Protein AF-A0A818THG0-F1 (afdb_monomer)

Structure (mmCIF, N/CA/C/O backbone):
data_AF-A0A818THG0-F1
#
_entry.id   AF-A0A818THG0-F1
#
loop_
_atom_site.group_PDB
_atom_site.id
_atom_site.type_symbol
_atom_site.label_atom_id
_atom_site.label_alt_id
_atom_site.label_comp_id
_atom_site.label_asym_id
_atom_site.label_entity_id
_atom_site.label_seq_id
_atom_site.pdbx_PDB_ins_code
_atom_site.Cartn_x
_atom_site.Cartn_y
_atom_site.Cartn_z
_atom_site.occupancy
_atom_site.B_iso_or_equiv
_atom_site.auth_seq_id
_atom_site.auth_comp_id
_atom_site.auth_asym_id
_atom_site.auth_atom_id
_atom_site.pdbx_PDB_model_num
ATOM 1 N N . MET A 1 1 ? 12.105 -25.849 -40.364 1.00 50.97 1 MET A N 1
ATOM 2 C CA . MET A 1 1 ? 12.940 -24.716 -39.904 1.00 50.97 1 MET A CA 1
ATOM 3 C C . MET A 1 1 ? 12.175 -23.381 -39.955 1.00 50.97 1 MET A C 1
ATOM 5 O O . MET A 1 1 ? 12.780 -22.360 -40.224 1.00 50.97 1 MET A O 1
ATOM 9 N N . ASN A 1 2 ? 10.855 -23.375 -39.693 1.00 56.00 2 ASN A N 1
ATOM 10 C CA . ASN A 1 2 ? 9.986 -22.192 -39.861 1.00 56.00 2 ASN A CA 1
ATOM 11 C C . ASN A 1 2 ? 9.076 -21.919 -38.645 1.00 56.00 2 ASN A C 1
ATOM 13 O O . ASN A 1 2 ? 8.263 -21.005 -38.678 1.00 56.00 2 ASN A O 1
ATOM 17 N N . THR A 1 3 ? 9.176 -22.730 -37.588 1.00 59.06 3 THR A N 1
ATOM 18 C CA . THR A 1 3 ? 8.329 -22.626 -36.389 1.00 59.06 3 THR A CA 1
ATOM 19 C C . THR A 1 3 ? 8.883 -21.628 -35.372 1.00 59.06 3 THR A C 1
ATOM 21 O O . THR A 1 3 ? 8.112 -20.906 -34.761 1.00 59.06 3 THR A O 1
ATOM 24 N N . THR A 1 4 ? 10.208 -21.485 -35.270 1.00 61.34 4 THR A N 1
ATOM 25 C CA . THR A 1 4 ? 10.861 -20.591 -34.295 1.00 61.34 4 THR A CA 1
ATOM 26 C C . THR A 1 4 ? 10.588 -19.104 -34.549 1.00 61.34 4 THR A C 1
ATOM 28 O O . THR A 1 4 ? 10.448 -18.339 -33.607 1.00 61.34 4 THR A O 1
ATOM 31 N N . ILE A 1 5 ? 10.442 -18.690 -35.814 1.00 63.97 5 ILE A N 1
ATOM 32 C CA . ILE A 1 5 ? 10.226 -17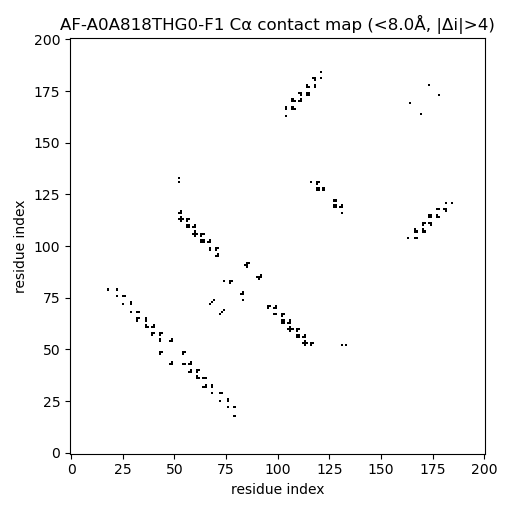.277 -36.178 1.00 63.97 5 ILE A CA 1
ATOM 33 C C . ILE A 1 5 ? 8.824 -16.795 -35.765 1.00 63.97 5 ILE A C 1
ATOM 35 O O . ILE A 1 5 ? 8.643 -15.627 -35.425 1.00 63.97 5 ILE A O 1
ATOM 39 N N . HIS A 1 6 ? 7.819 -17.679 -35.777 1.00 69.00 6 HIS A N 1
ATOM 40 C CA . HIS A 1 6 ? 6.458 -17.305 -35.387 1.00 69.00 6 HIS A CA 1
ATOM 41 C C . HIS A 1 6 ? 6.341 -17.123 -33.867 1.00 69.00 6 HIS A C 1
ATOM 43 O O . HIS A 1 6 ? 5.733 -16.152 -33.409 1.00 69.00 6 HIS A O 1
ATOM 49 N N . ASP A 1 7 ? 7.009 -17.988 -33.102 1.00 80.56 7 ASP A N 1
ATOM 50 C CA . ASP A 1 7 ? 7.019 -17.943 -31.639 1.00 80.56 7 ASP A CA 1
ATOM 51 C C . ASP A 1 7 ? 7.673 -16.654 -31.104 1.00 80.56 7 ASP A C 1
ATOM 53 O O . ASP A 1 7 ? 7.134 -16.019 -30.194 1.00 80.56 7 ASP A O 1
ATOM 57 N N . ASP A 1 8 ? 8.761 -16.185 -31.726 1.00 84.81 8 ASP A N 1
ATOM 58 C CA . ASP A 1 8 ? 9.449 -14.950 -31.315 1.00 84.81 8 ASP A CA 1
ATOM 59 C C . ASP A 1 8 ? 8.563 -13.701 -31.476 1.00 84.81 8 ASP A C 1
ATOM 61 O O . ASP A 1 8 ? 8.516 -12.829 -30.601 1.00 84.81 8 ASP A O 1
ATOM 65 N N . THR A 1 9 ? 7.799 -13.617 -32.573 1.00 88.50 9 THR A N 1
ATOM 66 C CA . THR A 1 9 ? 6.885 -12.484 -32.805 1.00 88.50 9 THR A CA 1
ATOM 67 C C . THR A 1 9 ? 5.736 -12.449 -31.802 1.00 88.50 9 THR A C 1
ATOM 69 O O . THR A 1 9 ? 5.358 -11.373 -31.330 1.00 88.50 9 THR A O 1
ATOM 72 N N . LEU A 1 10 ? 5.218 -13.621 -31.425 1.00 89.00 10 LEU A N 1
ATOM 73 C CA . LEU A 1 10 ? 4.170 -13.759 -30.422 1.00 89.00 10 LEU A CA 1
ATOM 74 C C . LEU A 1 10 ? 4.672 -13.288 -29.047 1.00 89.00 10 LEU A C 1
ATOM 76 O O . LEU A 1 10 ? 4.004 -12.486 -28.392 1.00 89.00 10 LEU A O 1
ATOM 80 N N . ILE A 1 11 ? 5.873 -13.715 -28.639 1.00 90.31 11 ILE A N 1
ATOM 81 C CA . ILE A 1 11 ? 6.486 -13.326 -27.358 1.00 90.31 11 ILE A CA 1
ATOM 82 C C . ILE A 1 11 ? 6.641 -11.802 -27.259 1.00 90.31 11 ILE A C 1
ATOM 84 O O . ILE A 1 11 ? 6.291 -11.209 -26.233 1.00 90.31 11 ILE A O 1
ATOM 88 N N . ILE A 1 12 ? 7.107 -11.149 -28.327 1.00 90.44 12 ILE A N 1
ATOM 89 C CA . ILE A 1 12 ? 7.263 -9.687 -28.365 1.00 90.44 12 ILE A CA 1
ATOM 90 C C . ILE A 1 12 ? 5.903 -8.986 -28.231 1.00 90.44 12 ILE A C 1
ATOM 92 O O . ILE A 1 12 ? 5.772 -8.036 -27.455 1.00 90.44 12 ILE A O 1
ATOM 96 N N . TYR A 1 13 ? 4.876 -9.465 -28.937 1.00 91.94 13 TYR A N 1
ATOM 97 C CA . TYR A 1 13 ? 3.524 -8.905 -28.845 1.00 91.94 13 TYR A CA 1
ATOM 98 C C . TYR A 1 13 ? 2.939 -9.019 -27.434 1.00 91.94 13 TYR A C 1
ATOM 100 O O . TYR A 1 13 ? 2.451 -8.024 -26.891 1.00 91.94 13 TYR A O 1
ATOM 108 N N . LEU A 1 14 ? 3.022 -10.202 -26.816 1.00 91.00 14 LEU A N 1
ATOM 109 C CA . LEU A 1 14 ? 2.554 -10.415 -25.443 1.00 91.00 14 LEU A CA 1
ATOM 110 C C . LEU A 1 14 ? 3.311 -9.540 -24.437 1.00 91.00 14 LEU A C 1
ATOM 112 O O . LEU A 1 14 ? 2.688 -8.945 -23.556 1.00 91.00 14 LEU A O 1
ATOM 116 N N . SER A 1 15 ? 4.631 -9.416 -24.590 1.00 91.38 15 SER A N 1
ATOM 117 C CA . SER A 1 15 ? 5.464 -8.562 -23.736 1.00 91.38 15 SER A CA 1
ATOM 118 C C . SER A 1 15 ? 5.052 -7.088 -23.826 1.00 91.38 15 SER A C 1
ATOM 120 O O . SER A 1 15 ? 4.845 -6.432 -22.802 1.00 91.38 15 SER A O 1
ATOM 122 N N . ASN A 1 16 ? 4.821 -6.583 -25.042 1.00 89.75 16 ASN A N 1
ATOM 123 C CA . ASN A 1 16 ? 4.376 -5.207 -25.261 1.00 89.75 16 ASN A CA 1
ATOM 124 C C . ASN A 1 16 ? 3.003 -4.938 -24.634 1.00 89.75 16 ASN A C 1
ATOM 126 O O . ASN A 1 16 ? 2.828 -3.928 -23.950 1.00 89.75 16 ASN A O 1
ATOM 130 N N . ILE A 1 17 ? 2.040 -5.849 -24.808 1.00 91.12 17 ILE A N 1
ATOM 131 C CA . ILE A 1 17 ? 0.714 -5.733 -24.181 1.00 91.12 17 ILE A CA 1
ATOM 132 C C . ILE A 1 17 ? 0.847 -5.718 -22.653 1.00 91.12 17 ILE A C 1
ATOM 134 O O . ILE A 1 17 ? 0.253 -4.863 -21.991 1.00 91.12 17 ILE A O 1
ATOM 138 N N . GLY A 1 18 ? 1.666 -6.612 -22.092 1.00 89.50 18 GLY A N 1
ATOM 139 C CA . GLY A 1 18 ? 1.948 -6.652 -20.658 1.00 89.50 18 GLY A CA 1
ATOM 140 C C . GLY A 1 18 ? 2.527 -5.335 -20.134 1.00 89.50 18 GLY A C 1
ATOM 141 O O . GLY A 1 18 ? 2.062 -4.822 -19.115 1.00 89.50 18 GLY A O 1
ATOM 142 N N . LEU A 1 19 ? 3.481 -4.742 -20.856 1.00 87.88 19 LEU A N 1
ATOM 143 C CA . LEU A 1 19 ? 4.070 -3.442 -20.518 1.00 87.88 19 LEU A CA 1
ATOM 144 C C . LEU A 1 19 ? 3.038 -2.309 -20.540 1.00 87.88 19 LEU A C 1
ATOM 146 O O . LEU A 1 19 ? 3.013 -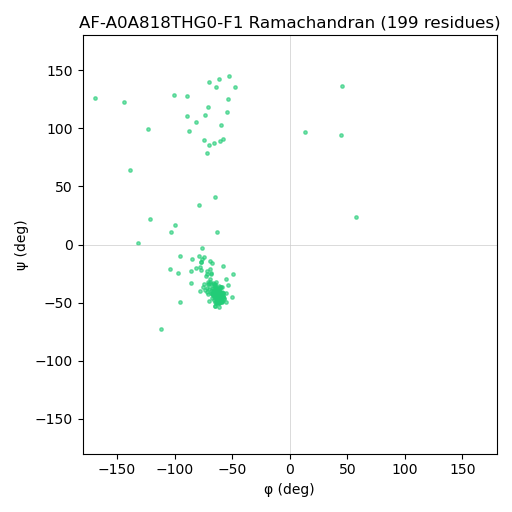1.495 -19.612 1.00 87.88 19 LEU A O 1
ATOM 150 N N . PHE A 1 20 ? 2.163 -2.266 -21.550 1.00 88.81 20 PHE A N 1
ATOM 151 C CA . PHE A 1 20 ? 1.091 -1.270 -21.616 1.00 88.81 20 PHE A CA 1
ATOM 152 C C . PHE A 1 20 ? 0.131 -1.400 -20.434 1.00 88.81 20 PHE A C 1
ATOM 154 O O . PHE A 1 20 ? -0.118 -0.412 -19.739 1.00 88.81 20 PHE A O 1
ATOM 161 N N . ILE A 1 21 ? -0.361 -2.612 -20.165 1.00 87.94 21 ILE A N 1
ATOM 162 C CA . ILE A 1 21 ? -1.281 -2.870 -19.050 1.00 87.94 21 ILE A CA 1
ATOM 163 C C . ILE A 1 21 ? -0.633 -2.460 -17.726 1.00 87.94 21 ILE A C 1
ATOM 165 O O . ILE A 1 21 ? -1.230 -1.698 -16.964 1.00 87.94 21 ILE A O 1
ATOM 169 N N . MET A 1 22 ? 0.604 -2.896 -17.471 1.00 87.38 22 MET A N 1
ATOM 170 C CA . MET A 1 22 ? 1.327 -2.549 -16.247 1.00 87.38 22 MET A CA 1
ATOM 171 C C . MET A 1 22 ? 1.478 -1.034 -16.090 1.00 87.38 22 MET A C 1
ATOM 173 O O . MET A 1 22 ? 1.193 -0.510 -15.015 1.00 87.38 22 MET A O 1
ATOM 177 N N . ARG A 1 23 ? 1.858 -0.309 -17.149 1.00 88.38 23 ARG A N 1
ATOM 178 C CA . ARG A 1 23 ? 2.049 1.148 -17.092 1.00 88.38 23 ARG A CA 1
ATOM 179 C C . ARG A 1 23 ? 0.755 1.885 -16.728 1.00 88.38 23 ARG A C 1
ATOM 181 O O . ARG A 1 23 ? 0.767 2.700 -15.807 1.00 88.38 23 ARG A O 1
ATOM 188 N N . TYR A 1 24 ? -0.356 1.601 -17.409 1.00 89.75 24 TYR A N 1
ATOM 189 C CA . TYR A 1 24 ? -1.621 2.304 -17.155 1.00 89.75 24 TYR A CA 1
ATOM 190 C C . TYR A 1 24 ? -2.244 1.924 -15.810 1.00 89.75 24 TYR A C 1
ATOM 192 O O . TYR A 1 24 ? -2.684 2.804 -15.069 1.00 89.75 24 TYR A O 1
ATOM 200 N N . VAL A 1 25 ? -2.236 0.637 -15.453 1.00 89.75 25 VAL A N 1
ATOM 201 C CA . VAL A 1 25 ? -2.784 0.170 -14.170 1.00 89.75 25 VAL A CA 1
ATOM 202 C C . VAL A 1 25 ? -1.984 0.742 -12.998 1.00 89.75 25 VAL A C 1
ATOM 204 O O . VAL A 1 25 ? -2.580 1.215 -12.029 1.00 89.75 25 VAL A O 1
ATOM 207 N N . LEU A 1 26 ? -0.648 0.771 -13.089 1.00 89.50 26 LEU A N 1
ATOM 208 C CA . LEU A 1 26 ? 0.195 1.362 -12.046 1.00 89.50 26 LEU A CA 1
ATOM 209 C C . LEU A 1 26 ? -0.041 2.871 -11.901 1.00 89.50 26 LEU A C 1
ATOM 211 O O . LEU A 1 26 ? -0.142 3.337 -10.769 1.00 89.50 26 LEU A O 1
ATOM 215 N N . LEU A 1 27 ? -0.193 3.627 -12.997 1.00 91.62 27 LEU A N 1
ATOM 216 C CA . LEU A 1 27 ? -0.533 5.060 -12.927 1.00 91.62 27 LEU A CA 1
ATOM 217 C C . LEU A 1 27 ? -1.846 5.296 -12.191 1.00 91.62 27 LEU A C 1
ATOM 219 O O . LEU A 1 27 ? -1.905 6.123 -11.282 1.00 91.62 27 LEU A O 1
ATOM 223 N N . ILE A 1 28 ? -2.886 4.551 -12.566 1.00 92.06 28 ILE A N 1
ATOM 224 C CA . ILE A 1 28 ? -4.206 4.674 -11.949 1.00 92.06 28 ILE A CA 1
ATOM 225 C C . ILE A 1 28 ? -4.121 4.337 -10.455 1.00 92.06 28 ILE A C 1
ATOM 227 O O . ILE A 1 28 ? -4.634 5.094 -9.632 1.00 92.06 28 ILE A O 1
ATOM 231 N N . MET A 1 29 ? -3.422 3.257 -10.085 1.00 90.94 29 MET A N 1
ATOM 232 C CA . MET A 1 29 ? -3.219 2.895 -8.677 1.00 90.94 29 MET A CA 1
ATOM 233 C C . MET A 1 29 ? -2.436 3.953 -7.894 1.00 90.94 29 MET A C 1
ATOM 235 O O . MET A 1 29 ? -2.786 4.216 -6.746 1.00 90.94 29 MET A O 1
ATOM 239 N N . ILE A 1 30 ? -1.408 4.574 -8.482 1.00 92.50 30 ILE A N 1
ATOM 240 C CA . ILE A 1 30 ? -0.649 5.652 -7.827 1.00 92.50 30 ILE A CA 1
ATOM 241 C C . ILE A 1 30 ? -1.561 6.855 -7.576 1.00 92.50 30 ILE A C 1
ATOM 243 O O . ILE A 1 30 ? -1.625 7.340 -6.449 1.00 92.50 30 ILE A O 1
ATOM 247 N N . ILE A 1 31 ? -2.296 7.311 -8.594 1.00 94.44 31 ILE A N 1
ATOM 248 C CA . ILE A 1 31 ? -3.175 8.484 -8.487 1.00 94.44 31 ILE A CA 1
ATOM 249 C C . ILE A 1 31 ? -4.270 8.234 -7.444 1.00 94.44 31 ILE A C 1
ATOM 251 O O . ILE A 1 31 ? -4.407 9.006 -6.493 1.00 94.44 31 ILE A O 1
ATOM 255 N N . LEU A 1 32 ? -5.015 7.133 -7.576 1.00 93.81 32 LEU A N 1
ATOM 256 C CA . LEU A 1 32 ? -6.090 6.791 -6.641 1.00 93.81 32 LEU A CA 1
ATOM 257 C C . LEU A 1 32 ? -5.556 6.521 -5.232 1.00 93.81 32 LEU A C 1
ATOM 259 O O . LEU A 1 32 ? -6.173 6.933 -4.252 1.00 93.81 32 LEU A O 1
ATOM 263 N N . GLY A 1 33 ? -4.403 5.863 -5.122 1.00 91.50 33 GLY A N 1
ATOM 264 C CA . GLY A 1 33 ? -3.766 5.565 -3.847 1.00 91.50 33 GLY A CA 1
ATOM 265 C C . GLY A 1 33 ? -3.318 6.825 -3.111 1.00 91.50 33 GLY A C 1
ATOM 266 O O . GLY A 1 33 ? -3.575 6.947 -1.914 1.00 91.50 33 GLY A O 1
ATOM 267 N N . LEU A 1 34 ? -2.698 7.786 -3.800 1.00 93.75 34 LEU A N 1
ATOM 268 C CA . LEU A 1 34 ? -2.292 9.057 -3.192 1.00 93.75 34 LEU A CA 1
ATOM 269 C C . LEU A 1 34 ? -3.508 9.878 -2.759 1.00 93.75 34 LEU A C 1
ATOM 271 O O . LEU A 1 34 ? -3.564 10.314 -1.611 1.00 93.75 34 LEU A O 1
ATOM 275 N N . ILE A 1 35 ? -4.502 10.027 -3.640 1.00 95.94 35 ILE A N 1
ATOM 276 C CA . ILE A 1 35 ? -5.734 10.770 -3.340 1.00 95.94 35 ILE A CA 1
ATOM 277 C C . ILE A 1 35 ? -6.476 10.130 -2.156 1.00 95.94 35 ILE A C 1
ATOM 279 O O . ILE A 1 35 ? -6.854 10.822 -1.211 1.00 95.94 35 ILE A O 1
ATOM 283 N N . GLY A 1 36 ? -6.644 8.806 -2.165 1.00 92.31 36 GLY A N 1
ATOM 284 C CA . GLY A 1 36 ? -7.337 8.077 -1.103 1.00 92.31 36 GLY A CA 1
ATOM 285 C C . GLY A 1 36 ? -6.631 8.176 0.250 1.00 92.31 36 GLY A C 1
ATOM 286 O O . GLY A 1 36 ? -7.271 8.475 1.257 1.00 92.31 36 GLY A O 1
ATOM 287 N N . ASN A 1 37 ? -5.308 7.986 0.291 1.00 92.31 37 ASN A N 1
ATOM 288 C CA . ASN A 1 37 ? -4.559 8.113 1.545 1.00 92.31 37 ASN A CA 1
ATOM 289 C C . ASN A 1 37 ? -4.494 9.567 2.038 1.00 92.31 37 ASN A C 1
ATOM 291 O O . ASN A 1 37 ? -4.548 9.793 3.245 1.00 92.31 37 ASN A O 1
ATOM 295 N N . PHE A 1 38 ? -4.463 10.552 1.137 1.00 92.94 38 PHE A N 1
ATOM 296 C CA . PHE A 1 38 ? -4.558 11.965 1.503 1.00 92.94 38 PHE A CA 1
ATOM 297 C C . PHE A 1 38 ? -5.901 12.287 2.169 1.00 92.94 38 PHE A C 1
ATOM 299 O O . PHE A 1 38 ? -5.929 12.885 3.246 1.00 92.94 38 PHE A O 1
ATOM 306 N N . PHE A 1 39 ? -7.015 11.824 1.594 1.00 92.56 39 PHE A N 1
ATOM 307 C CA . PHE A 1 39 ? -8.326 11.984 2.224 1.00 92.56 39 PHE A CA 1
ATOM 308 C C . PHE A 1 39 ? -8.435 11.245 3.559 1.00 92.56 39 PHE A C 1
ATOM 310 O O . PHE A 1 39 ? -8.998 11.805 4.498 1.00 92.56 39 PHE A O 1
ATOM 317 N N . ASN A 1 40 ? -7.857 10.046 3.688 1.00 91.12 40 ASN A N 1
ATOM 318 C CA . ASN A 1 40 ? -7.801 9.347 4.976 1.00 91.12 40 ASN A CA 1
ATOM 319 C C . ASN A 1 40 ? -7.107 10.202 6.043 1.00 91.12 40 ASN A C 1
ATOM 321 O O . ASN A 1 40 ? -7.646 10.357 7.137 1.00 91.12 40 ASN A O 1
ATOM 325 N N . ILE A 1 41 ? -5.961 10.809 5.721 1.00 91.81 41 ILE A N 1
ATOM 326 C CA . ILE A 1 41 ? -5.265 11.707 6.651 1.00 91.81 41 ILE A CA 1
ATOM 327 C C . ILE A 1 41 ? -6.170 12.887 7.020 1.00 91.81 41 ILE A C 1
ATOM 329 O O . ILE A 1 41 ? -6.377 13.132 8.204 1.00 91.81 41 ILE A O 1
ATOM 333 N N . LEU A 1 42 ? -6.776 13.571 6.044 1.00 89.56 42 LEU A N 1
ATOM 334 C CA . LEU A 1 42 ? -7.660 14.714 6.313 1.00 89.56 42 LEU A CA 1
ATOM 335 C C . LEU A 1 42 ? -8.859 14.356 7.204 1.00 89.56 42 LEU A C 1
ATOM 337 O O . LEU A 1 42 ? -9.229 15.135 8.083 1.00 89.56 42 LEU A O 1
ATOM 341 N N . VAL A 1 43 ? -9.472 13.190 6.988 1.00 91.69 43 VAL A N 1
ATOM 342 C CA . VAL A 1 43 ? -10.630 12.727 7.766 1.00 91.69 43 VAL A CA 1
ATOM 343 C C . VAL A 1 43 ? -10.224 12.361 9.192 1.00 91.69 43 VAL A C 1
ATOM 345 O O . VAL A 1 43 ? -10.868 12.803 10.144 1.00 91.69 43 VAL A O 1
ATOM 348 N N . PHE A 1 44 ? -9.158 11.580 9.365 1.00 87.25 44 PHE A N 1
ATOM 349 C CA . PHE A 1 44 ? -8.753 11.110 10.692 1.00 87.25 44 PHE A CA 1
ATOM 350 C C . PHE A 1 44 ? -8.012 12.169 11.516 1.00 87.25 44 PHE A C 1
ATOM 352 O O . PHE A 1 44 ? -8.009 12.081 12.742 1.00 87.25 44 PHE A O 1
ATOM 359 N N . HIS A 1 45 ? -7.463 13.207 10.880 1.00 84.00 45 HIS A N 1
ATOM 360 C CA . HIS A 1 45 ? -6.850 14.354 11.560 1.00 84.00 45 HIS A CA 1
ATOM 361 C C . HIS A 1 45 ? -7.889 15.330 12.154 1.00 84.00 45 HIS A C 1
ATOM 363 O O . HIS A 1 45 ? -7.538 16.310 12.816 1.00 84.00 45 HIS A O 1
ATOM 369 N N . GLN A 1 46 ? -9.190 15.095 11.953 1.00 84.88 46 GLN A N 1
ATOM 370 C CA . GLN A 1 46 ? -10.218 15.920 12.581 1.00 84.88 46 GLN A CA 1
ATOM 371 C C . GLN A 1 46 ? -10.164 15.787 14.118 1.00 84.88 46 GLN A C 1
ATOM 373 O O . GLN A 1 46 ? -10.140 14.664 14.631 1.00 84.88 46 GLN A O 1
ATOM 378 N N . PRO A 1 47 ? -10.250 16.897 14.885 1.00 74.94 47 PRO A N 1
ATOM 379 C CA . PRO A 1 47 ? -10.159 16.875 16.352 1.00 74.94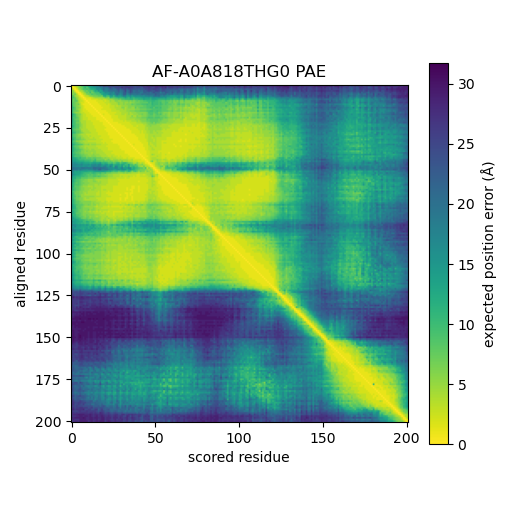 47 PRO A CA 1
ATOM 380 C C . PRO A 1 47 ? -11.176 15.942 17.022 1.00 74.94 47 PRO A C 1
ATOM 382 O O . PRO A 1 47 ? -10.901 15.356 18.064 1.00 74.94 47 PRO A O 1
ATOM 385 N N . LYS A 1 48 ? -12.344 15.760 16.392 1.00 72.00 48 LYS A N 1
ATOM 386 C CA . LYS A 1 48 ? -13.413 14.867 16.865 1.00 72.00 48 LYS A CA 1
ATOM 387 C C . LYS A 1 48 ? -13.041 13.379 16.794 1.00 72.00 48 LYS A C 1
ATOM 389 O O . LYS A 1 48 ? -13.615 12.590 17.535 1.00 72.00 48 LYS A O 1
ATOM 394 N N . LEU A 1 49 ? -12.123 12.988 15.904 1.00 68.31 49 LEU A N 1
ATOM 395 C CA . LEU A 1 49 ? -11.708 11.594 15.691 1.00 68.31 49 LEU A CA 1
ATOM 396 C C . LEU A 1 49 ? -10.337 11.277 16.305 1.00 68.31 49 LEU A C 1
ATOM 398 O O . LEU A 1 49 ? -10.067 10.106 16.573 1.00 68.31 49 LEU A O 1
ATOM 402 N N . HIS A 1 50 ? -9.504 12.289 16.565 1.00 63.66 50 HIS A N 1
ATOM 403 C CA . HIS A 1 50 ? -8.141 12.127 17.087 1.00 63.66 50 HIS A CA 1
ATOM 404 C C . HIS A 1 50 ? -8.079 11.582 18.529 1.00 63.66 50 HIS A C 1
ATOM 406 O O . HIS A 1 50 ? -7.040 11.104 18.970 1.00 63.66 50 HIS A O 1
ATOM 412 N N . SER A 1 51 ? -9.190 11.606 19.272 1.00 65.19 51 SER A N 1
ATOM 413 C CA . SER A 1 51 ? -9.257 11.026 20.622 1.00 65.19 51 SER A CA 1
ATOM 414 C C . SER A 1 51 ? -9.302 9.489 20.634 1.00 65.19 51 SER A C 1
ATOM 416 O O . SER A 1 51 ? -9.195 8.902 21.709 1.00 65.19 51 SER A O 1
ATOM 418 N N . ASN A 1 52 ? -9.491 8.837 19.479 1.00 75.19 52 ASN A N 1
ATOM 419 C CA . ASN A 1 52 ? -9.630 7.383 19.395 1.00 75.19 52 ASN A CA 1
ATOM 420 C C . ASN A 1 52 ? -8.315 6.720 18.934 1.00 75.19 52 ASN A C 1
ATOM 422 O O . ASN A 1 52 ? -7.804 7.094 17.872 1.00 75.19 52 ASN A O 1
ATOM 426 N N . PRO A 1 53 ? -7.803 5.696 19.645 1.00 74.44 53 PRO A N 1
ATOM 427 C CA . PRO A 1 53 ? -6.585 4.977 19.257 1.00 74.44 53 PRO A CA 1
ATOM 428 C C . PRO A 1 53 ? -6.684 4.335 17.860 1.00 74.44 53 PRO A C 1
ATOM 430 O O . PRO A 1 53 ? -5.731 4.404 17.084 1.00 74.44 53 PRO A O 1
ATOM 433 N N . CYS A 1 54 ? -7.856 3.821 17.466 1.00 80.06 54 CYS A N 1
ATOM 434 C CA . CYS A 1 54 ? -8.142 3.366 16.099 1.00 80.06 54 CYS A CA 1
ATOM 435 C C . CYS A 1 54 ? -7.779 4.407 15.017 1.00 80.06 54 CYS A C 1
ATOM 437 O O . CYS A 1 54 ? -7.140 4.065 14.020 1.00 80.06 54 CYS A O 1
ATOM 439 N N . SER A 1 55 ? -8.136 5.683 15.216 1.00 84.44 55 SER A N 1
ATOM 440 C CA . SER A 1 55 ? -7.842 6.758 14.256 1.00 84.44 55 SER A CA 1
ATOM 441 C C . SER A 1 55 ? -6.338 6.982 14.100 1.00 84.44 55 SER A C 1
ATOM 443 O O . SER A 1 55 ? -5.865 7.207 12.988 1.00 84.44 55 SER A O 1
ATOM 445 N N . PHE A 1 56 ? -5.574 6.870 15.191 1.00 83.38 56 PHE A N 1
ATOM 446 C CA . PHE A 1 56 ? -4.117 6.999 15.169 1.00 83.38 56 PHE A CA 1
ATOM 447 C C . PHE A 1 56 ? -3.460 5.903 14.315 1.00 83.38 56 PHE A C 1
ATOM 449 O O . PHE A 1 56 ? -2.634 6.205 13.451 1.00 83.38 56 PHE A O 1
ATOM 456 N N . TYR A 1 57 ? -3.883 4.644 14.472 1.00 84.88 57 TYR A N 1
ATOM 457 C CA . TYR A 1 57 ? -3.390 3.543 13.637 1.00 84.88 57 TYR A CA 1
ATOM 458 C C . TYR A 1 57 ? -3.736 3.725 12.152 1.00 84.88 57 TYR A C 1
ATOM 460 O O . TYR A 1 57 ? -2.910 3.418 11.291 1.00 84.88 57 TYR A O 1
ATOM 468 N N . LEU A 1 58 ? -4.921 4.262 11.837 1.00 87.75 58 LEU A N 1
ATOM 469 C CA . LEU A 1 58 ? -5.333 4.539 10.456 1.00 87.75 58 LEU A CA 1
ATOM 470 C C . LEU A 1 58 ? -4.563 5.711 9.829 1.00 87.75 58 LEU A C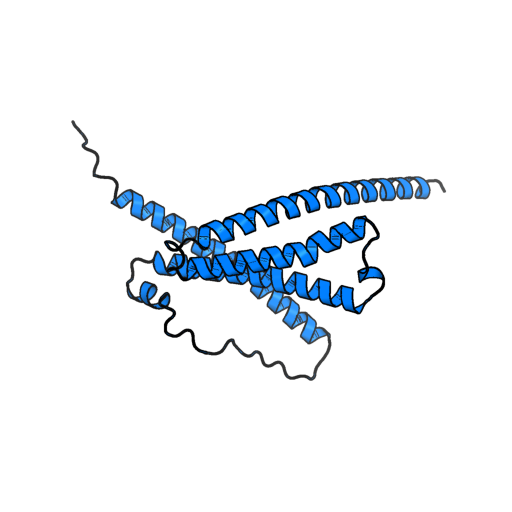 1
ATOM 472 O O . LEU A 1 58 ? -4.252 5.659 8.638 1.00 87.75 58 LEU A O 1
ATOM 476 N N . ILE A 1 59 ? -4.191 6.725 10.617 1.00 88.56 59 ILE A N 1
ATOM 477 C CA . ILE A 1 59 ? -3.296 7.802 10.169 1.00 88.56 59 ILE A CA 1
ATOM 478 C C . ILE A 1 59 ? -1.910 7.237 9.845 1.00 88.56 59 ILE A C 1
ATOM 480 O O . ILE A 1 59 ? -1.390 7.489 8.756 1.00 88.56 59 ILE A O 1
ATOM 484 N N . ILE A 1 60 ? -1.329 6.432 10.744 1.00 88.19 60 ILE A N 1
ATOM 485 C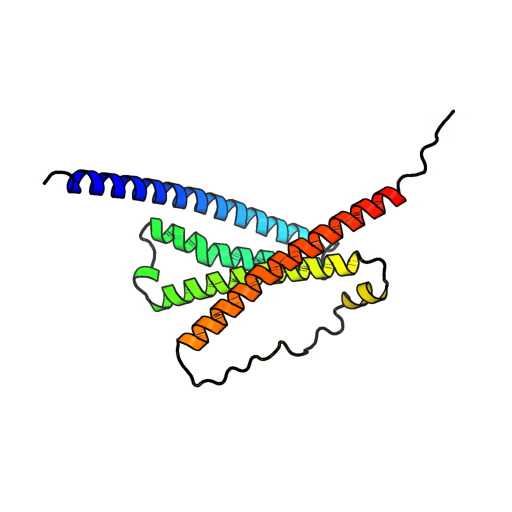 CA . ILE A 1 60 ? -0.031 5.779 10.502 1.00 88.19 60 ILE A CA 1
ATOM 486 C C . ILE A 1 60 ? -0.090 4.925 9.232 1.00 88.19 60 ILE A C 1
ATOM 488 O O . ILE A 1 60 ? 0.790 5.045 8.379 1.00 88.19 60 ILE A O 1
ATOM 492 N N . ALA A 1 61 ? -1.139 4.114 9.066 1.00 89.62 61 ALA A N 1
ATOM 493 C CA . ALA A 1 61 ? -1.324 3.294 7.870 1.00 89.62 61 ALA A CA 1
ATOM 494 C C . ALA A 1 61 ? -1.364 4.144 6.588 1.00 89.62 61 ALA A C 1
ATOM 496 O O . ALA A 1 61 ? -0.743 3.778 5.591 1.00 89.62 61 ALA A O 1
ATOM 497 N N . ALA A 1 62 ? -2.041 5.298 6.614 1.00 92.44 62 ALA A N 1
ATOM 498 C CA . ALA A 1 62 ? -2.119 6.199 5.466 1.00 92.44 62 ALA A CA 1
ATOM 499 C C . ALA A 1 62 ? -0.750 6.799 5.093 1.00 92.44 62 ALA A C 1
ATOM 501 O O . ALA A 1 62 ? -0.383 6.789 3.916 1.00 92.44 62 ALA A O 1
ATOM 502 N N . TYR A 1 63 ? 0.044 7.246 6.073 1.00 91.69 63 TYR A N 1
ATOM 503 C CA . TYR A 1 63 ? 1.416 7.714 5.825 1.00 91.69 63 TYR A CA 1
ATOM 504 C C . TYR A 1 63 ? 2.307 6.604 5.260 1.00 91.69 63 TYR A C 1
ATOM 506 O O . TYR A 1 63 ? 2.998 6.806 4.260 1.00 91.69 63 TYR A O 1
ATOM 514 N N . VAL A 1 64 ? 2.262 5.417 5.866 1.00 91.31 64 VAL A N 1
ATOM 515 C CA . VAL A 1 64 ? 3.031 4.247 5.423 1.00 91.31 64 VAL A CA 1
ATOM 516 C C . VAL A 1 64 ? 2.652 3.842 3.996 1.00 91.31 64 VAL A C 1
ATOM 518 O O . VAL A 1 64 ? 3.536 3.560 3.188 1.00 91.31 64 VAL A O 1
ATOM 521 N N . ASN A 1 65 ? 1.363 3.880 3.652 1.00 92.62 65 ASN A N 1
ATOM 522 C CA . ASN A 1 65 ? 0.884 3.614 2.296 1.00 92.62 65 ASN A CA 1
ATOM 523 C C . ASN A 1 65 ? 1.394 4.638 1.281 1.00 92.62 65 ASN A C 1
ATOM 525 O O . ASN A 1 65 ? 1.775 4.245 0.182 1.00 92.62 65 ASN A O 1
ATOM 529 N N . ILE A 1 66 ? 1.449 5.928 1.631 1.00 92.19 66 ILE A N 1
ATOM 530 C CA . ILE A 1 66 ? 2.032 6.953 0.750 1.00 92.19 66 ILE A CA 1
ATOM 531 C C . ILE A 1 66 ? 3.510 6.642 0.493 1.00 92.19 66 ILE A C 1
ATOM 533 O O . ILE A 1 66 ? 3.931 6.596 -0.661 1.00 92.19 66 ILE A O 1
ATOM 537 N N . VAL A 1 67 ? 4.293 6.347 1.537 1.00 90.31 67 VAL A N 1
ATOM 538 C CA . VAL A 1 67 ? 5.714 5.984 1.379 1.00 90.31 67 VAL A CA 1
ATOM 539 C C . VAL A 1 67 ? 5.877 4.705 0.549 1.00 90.31 67 VAL A C 1
ATOM 541 O O . VAL A 1 67 ? 6.755 4.626 -0.314 1.00 90.31 67 VAL A O 1
ATOM 544 N N . TRP A 1 68 ? 5.008 3.713 0.744 1.00 92.81 68 TRP A N 1
ATOM 545 C CA . TRP A 1 68 ? 5.002 2.494 -0.062 1.00 92.81 68 TRP A CA 1
ATOM 546 C C . TRP A 1 68 ? 4.719 2.774 -1.546 1.00 92.81 68 TRP A C 1
ATOM 548 O O . TRP A 1 68 ? 5.449 2.283 -2.410 1.00 92.81 68 TRP A O 1
ATOM 558 N N . ILE A 1 69 ? 3.718 3.611 -1.851 1.00 92.19 69 ILE A N 1
ATOM 559 C CA . ILE A 1 69 ? 3.389 4.028 -3.224 1.00 92.19 69 ILE A CA 1
ATOM 560 C C . ILE A 1 69 ? 4.593 4.732 -3.874 1.00 92.19 69 ILE A C 1
ATOM 562 O O . ILE A 1 69 ? 4.939 4.449 -5.023 1.00 92.19 69 ILE A O 1
ATOM 566 N N . MET A 1 70 ? 5.286 5.596 -3.132 1.00 88.25 70 MET A N 1
ATOM 567 C CA . MET A 1 70 ? 6.450 6.328 -3.647 1.00 88.25 70 MET A CA 1
ATOM 568 C C . MET A 1 70 ? 7.689 5.442 -3.847 1.00 88.25 70 MET A C 1
ATOM 570 O O . MET A 1 70 ? 8.540 5.758 -4.671 1.00 88.25 70 MET A O 1
ATOM 574 N N . THR A 1 71 ? 7.812 4.330 -3.121 1.00 85.19 71 THR A N 1
ATOM 575 C CA . THR A 1 71 ? 9.001 3.457 -3.187 1.00 85.19 71 THR A CA 1
ATOM 576 C C . THR A 1 71 ? 8.843 2.258 -4.118 1.00 85.19 71 THR A C 1
ATOM 578 O O . THR A 1 71 ? 9.847 1.733 -4.594 1.00 85.19 71 THR A O 1
ATOM 581 N N . SER A 1 72 ? 7.617 1.796 -4.383 1.00 87.69 72 SER A N 1
ATOM 582 C CA . SER A 1 72 ? 7.387 0.558 -5.138 1.00 87.69 72 SER A CA 1
ATOM 583 C C . SER A 1 72 ? 6.761 0.792 -6.515 1.00 87.69 72 SER A C 1
ATOM 585 O O . SER A 1 72 ? 7.484 0.678 -7.511 1.00 87.69 72 SER A O 1
ATOM 587 N N . PRO A 1 73 ? 5.470 1.159 -6.642 1.00 87.00 73 PRO A N 1
ATOM 588 C CA . PRO A 1 73 ? 4.865 1.368 -7.952 1.00 87.00 73 PRO A CA 1
ATOM 589 C C . PRO A 1 73 ? 5.485 2.557 -8.695 1.00 87.00 73 PRO A C 1
ATOM 591 O O . PRO A 1 73 ? 5.658 2.464 -9.910 1.00 87.00 73 PRO A O 1
ATOM 594 N N . LEU A 1 74 ? 5.909 3.619 -7.993 1.00 86.56 74 LEU A N 1
ATOM 595 C CA . LEU A 1 74 ? 6.614 4.735 -8.629 1.00 86.56 74 LEU A CA 1
ATOM 596 C C . LEU A 1 74 ? 7.937 4.277 -9.269 1.00 86.56 74 LEU A C 1
ATOM 598 O O . LEU A 1 74 ? 8.207 4.553 -10.432 1.00 86.56 74 LEU A O 1
ATOM 602 N N . SER A 1 75 ? 8.750 3.499 -8.559 1.00 86.31 75 SER A N 1
ATOM 603 C CA . SER A 1 75 ? 10.000 2.993 -9.133 1.00 86.31 75 SER A CA 1
ATOM 604 C C . SER A 1 75 ? 9.774 2.033 -10.305 1.00 86.31 75 SER A C 1
ATOM 606 O O . SER A 1 75 ? 10.523 2.075 -11.278 1.00 86.31 75 SER A O 1
ATOM 608 N N . ARG A 1 76 ? 8.718 1.207 -10.262 1.00 85.88 76 ARG A N 1
ATOM 609 C CA . ARG A 1 76 ? 8.347 0.329 -11.389 1.00 85.88 76 ARG A CA 1
ATOM 610 C C . ARG A 1 76 ? 7.927 1.116 -12.627 1.00 85.88 76 ARG A C 1
ATOM 612 O O . ARG A 1 76 ? 8.202 0.676 -13.743 1.00 85.88 76 ARG A O 1
ATOM 619 N N . ILE A 1 77 ? 7.284 2.271 -12.446 1.00 87.31 77 ILE A N 1
ATOM 620 C CA . ILE A 1 77 ? 6.930 3.106 -13.589 1.00 87.31 77 ILE A CA 1
ATOM 621 C C . ILE A 1 77 ? 8.137 3.845 -14.168 1.00 87.31 77 ILE A C 1
ATOM 623 O O . ILE A 1 77 ? 8.269 3.920 -15.386 1.00 87.31 77 ILE A O 1
ATOM 627 N N . LEU A 1 78 ? 9.073 4.302 -13.329 1.00 85.38 78 LEU A N 1
ATOM 628 C CA . LEU A 1 78 ? 10.338 4.872 -13.810 1.00 85.38 78 LEU A CA 1
ATOM 629 C C . LEU A 1 78 ? 11.150 3.851 -14.627 1.00 85.38 78 LEU A C 1
ATOM 631 O O . LEU A 1 78 ? 11.713 4.212 -15.661 1.00 85.38 78 LEU A O 1
ATOM 635 N N . ALA A 1 79 ? 11.134 2.573 -14.232 1.00 84.50 79 ALA A N 1
ATOM 636 C CA . ALA A 1 79 ? 11.752 1.487 -15.000 1.00 84.50 79 ALA A CA 1
ATOM 637 C C . ALA A 1 79 ? 11.144 1.317 -16.394 1.00 84.50 79 ALA A C 1
ATOM 639 O O . ALA A 1 79 ? 11.863 1.093 -17.364 1.00 84.50 79 ALA A O 1
ATOM 640 N N . THR A 1 80 ? 9.835 1.535 -16.547 1.00 82.44 80 THR A N 1
ATOM 641 C CA . THR A 1 80 ? 9.202 1.489 -17.873 1.00 82.44 80 THR A CA 1
ATOM 642 C C . THR A 1 80 ? 9.612 2.652 -18.780 1.00 82.44 80 THR A C 1
ATOM 644 O O . THR A 1 80 ? 9.339 2.589 -19.976 1.00 82.44 80 THR A O 1
ATOM 647 N N . PHE A 1 81 ? 10.231 3.709 -18.247 1.00 81.94 81 PHE A N 1
ATOM 648 C CA . PHE A 1 81 ? 10.772 4.839 -19.010 1.00 81.94 81 PHE A CA 1
ATOM 649 C C . PHE A 1 81 ? 12.300 4.788 -19.159 1.00 81.94 81 PHE A C 1
ATOM 651 O O . PHE A 1 81 ? 12.883 5.775 -19.594 1.00 81.94 81 PHE A O 1
ATOM 658 N N . GLN A 1 82 ? 12.948 3.670 -18.800 1.00 80.12 82 GLN A N 1
ATOM 659 C CA . GLN A 1 82 ? 14.415 3.533 -18.797 1.00 80.12 82 GLN A CA 1
ATOM 660 C C . GLN A 1 82 ? 15.127 4.580 -17.912 1.00 80.12 82 GLN A C 1
ATOM 662 O O . GLN A 1 82 ? 16.301 4.881 -18.102 1.00 80.12 82 GLN A O 1
ATOM 667 N N . LEU A 1 83 ? 14.418 5.134 -16.921 1.00 79.56 83 LEU A N 1
ATOM 668 C CA . LEU A 1 83 ? 14.933 6.124 -15.968 1.00 79.56 83 LEU A CA 1
ATOM 669 C C . LEU A 1 83 ? 15.319 5.482 -14.623 1.00 79.56 83 LEU A C 1
ATOM 671 O O . LEU A 1 83 ? 15.435 6.174 -13.611 1.00 79.56 83 LEU A O 1
ATOM 675 N N . ASP A 1 84 ? 15.479 4.157 -14.572 1.00 76.12 84 ASP A N 1
ATOM 676 C CA . ASP A 1 84 ? 15.703 3.444 -13.317 1.00 76.12 84 ASP A CA 1
ATOM 677 C C . ASP A 1 84 ? 17.190 3.390 -12.950 1.00 76.12 84 ASP A C 1
ATOM 679 O O . ASP A 1 84 ? 17.941 2.516 -13.378 1.00 76.12 84 ASP A O 1
ATOM 683 N N . LEU A 1 85 ? 17.613 4.304 -12.070 1.00 71.25 85 LEU A N 1
ATOM 684 C CA . LEU A 1 85 ? 18.954 4.276 -11.470 1.00 71.25 85 LEU A CA 1
ATOM 685 C C . LEU A 1 85 ? 19.232 2.965 -10.707 1.00 71.25 85 LEU A C 1
ATOM 687 O O . LEU A 1 85 ? 20.389 2.641 -10.429 1.00 71.25 85 LEU A O 1
ATOM 691 N N . SER A 1 86 ? 18.186 2.212 -10.350 1.00 74.81 86 SER A N 1
ATOM 692 C CA . SER A 1 86 ? 18.289 0.951 -9.617 1.00 74.81 86 SER A CA 1
ATOM 693 C C . SER A 1 86 ? 18.857 -0.196 -10.457 1.00 74.81 86 SER A C 1
ATOM 695 O O . SER A 1 86 ? 19.433 -1.118 -9.881 1.00 74.81 86 SER A O 1
ATOM 697 N N . GLU A 1 87 ? 18.769 -0.132 -11.791 1.00 73.75 87 GLU A N 1
ATOM 698 C CA . GLU A 1 87 ? 19.392 -1.130 -12.680 1.00 73.75 87 GLU A CA 1
ATOM 699 C C . GLU A 1 87 ? 20.922 -1.046 -12.646 1.00 73.75 87 GLU A C 1
ATOM 701 O O . GLU A 1 87 ? 21.610 -2.064 -12.681 1.00 73.75 87 GLU A O 1
ATOM 706 N N . ASN A 1 88 ? 21.456 0.164 -12.479 1.00 76.44 88 ASN A N 1
ATOM 707 C CA . ASN A 1 88 ? 22.898 0.406 -12.470 1.00 76.44 88 ASN A CA 1
ATOM 708 C C . ASN A 1 88 ? 23.527 0.208 -11.082 1.00 76.44 88 ASN A C 1
ATOM 710 O O . ASN A 1 88 ? 24.731 -0.027 -10.972 1.00 76.44 88 ASN A O 1
ATOM 714 N N . ILE A 1 89 ? 22.736 0.305 -10.005 1.00 84.75 89 ILE A N 1
ATOM 715 C CA . ILE A 1 89 ? 23.233 0.289 -8.622 1.00 84.75 89 ILE A CA 1
ATOM 716 C C . ILE A 1 89 ? 22.566 -0.836 -7.822 1.00 84.75 89 ILE A C 1
ATOM 718 O O . ILE A 1 89 ? 21.487 -0.681 -7.248 1.00 84.75 89 ILE A O 1
ATOM 722 N N . ASN A 1 90 ? 23.282 -1.954 -7.672 1.00 78.56 90 ASN A N 1
ATOM 723 C CA . ASN A 1 90 ? 22.821 -3.152 -6.953 1.00 78.56 90 ASN A CA 1
ATOM 724 C C . ASN A 1 90 ? 22.333 -2.880 -5.514 1.00 78.56 90 ASN A C 1
ATOM 726 O O . ASN A 1 90 ? 21.407 -3.529 -5.022 1.00 78.56 90 ASN A O 1
ATOM 730 N N . ILE A 1 91 ? 22.960 -1.927 -4.817 1.00 78.88 91 ILE A N 1
ATOM 731 C CA . ILE A 1 91 ? 22.575 -1.540 -3.451 1.00 78.88 91 ILE A CA 1
ATOM 732 C C . ILE A 1 91 ? 21.201 -0.859 -3.450 1.00 78.88 91 ILE A C 1
ATOM 734 O O . ILE A 1 91 ? 20.360 -1.180 -2.611 1.00 78.88 91 ILE A O 1
ATOM 738 N N . LEU A 1 92 ? 20.945 0.026 -4.417 1.00 75.62 92 LEU A N 1
ATOM 739 C CA . LEU A 1 92 ? 19.682 0.751 -4.532 1.00 75.62 92 LEU A CA 1
ATOM 740 C C . LEU A 1 92 ? 18.521 -0.211 -4.822 1.00 75.62 92 LEU A C 1
ATOM 742 O O . LEU A 1 92 ? 17.447 -0.060 -4.244 1.00 75.62 92 LEU A O 1
ATOM 746 N N . CYS A 1 93 ? 18.759 -1.243 -5.636 1.00 78.94 93 CYS A N 1
ATOM 747 C CA . CYS A 1 93 ? 17.775 -2.290 -5.924 1.00 78.94 93 CYS A CA 1
ATOM 748 C C . CYS A 1 93 ? 17.382 -3.077 -4.665 1.00 78.94 93 CYS A C 1
ATOM 750 O O . CYS A 1 93 ? 16.193 -3.265 -4.386 1.00 78.94 93 CYS A O 1
ATOM 752 N N . LYS A 1 94 ? 18.365 -3.453 -3.836 1.00 78.12 94 LYS A N 1
ATOM 753 C CA . LYS A 1 94 ? 18.115 -4.140 -2.558 1.00 78.12 94 LYS A CA 1
ATOM 754 C C . LYS A 1 94 ? 17.366 -3.263 -1.557 1.00 78.12 94 LYS A C 1
ATOM 756 O O . LYS A 1 94 ? 16.420 -3.738 -0.930 1.00 78.12 94 LYS A O 1
ATOM 761 N N . ILE A 1 95 ? 17.761 -1.995 -1.420 1.00 79.38 95 ILE A N 1
ATOM 762 C CA . ILE A 1 95 ? 17.089 -1.038 -0.528 1.00 79.38 95 ILE A CA 1
ATOM 763 C C . ILE A 1 95 ? 15.640 -0.835 -0.972 1.00 79.38 95 ILE A C 1
ATOM 765 O O . ILE A 1 95 ? 14.734 -0.945 -0.148 1.00 79.38 95 ILE A O 1
ATOM 769 N N . ARG A 1 96 ? 15.404 -0.622 -2.271 1.00 80.56 96 ARG A N 1
ATOM 770 C CA . ARG A 1 96 ? 14.060 -0.471 -2.841 1.00 80.56 96 ARG A CA 1
ATOM 771 C C . ARG A 1 96 ? 13.166 -1.665 -2.509 1.00 80.56 96 ARG A C 1
ATOM 773 O O . ARG A 1 96 ? 12.054 -1.483 -2.015 1.00 80.56 96 ARG A O 1
ATOM 780 N N . GLN A 1 97 ? 13.660 -2.879 -2.746 1.00 81.81 97 GLN A N 1
ATOM 781 C CA . GLN A 1 97 ? 12.898 -4.095 -2.473 1.00 81.81 97 GLN A CA 1
ATOM 782 C C . GLN A 1 97 ? 12.593 -4.246 -0.975 1.00 81.81 97 GLN A C 1
ATOM 784 O O . GLN A 1 97 ? 11.462 -4.560 -0.604 1.00 81.81 97 GLN A O 1
ATOM 789 N N . SER A 1 98 ? 13.581 -3.976 -0.117 1.00 81.12 98 SER A N 1
ATOM 790 C CA . SER A 1 98 ? 13.433 -4.048 1.341 1.00 81.12 98 SER A CA 1
ATOM 791 C C . SER A 1 98 ? 12.405 -3.043 1.875 1.00 81.12 98 SER A C 1
ATOM 793 O O . SER A 1 98 ? 11.498 -3.415 2.624 1.00 81.12 98 SER A O 1
ATOM 795 N N . LEU A 1 99 ? 12.482 -1.782 1.436 1.00 79.12 99 LEU A N 1
ATOM 796 C CA . LEU A 1 99 ? 11.526 -0.741 1.820 1.00 79.12 99 LEU A CA 1
ATOM 797 C C . LEU A 1 99 ? 10.112 -1.090 1.351 1.00 79.12 99 LEU A C 1
ATOM 799 O O . LEU A 1 99 ? 9.168 -0.997 2.135 1.00 79.12 99 LEU A O 1
ATOM 803 N N . SER A 1 100 ? 9.962 -1.568 0.112 1.00 83.19 100 SER A N 1
ATOM 804 C CA . SER A 1 100 ? 8.654 -1.965 -0.415 1.00 83.19 100 SER A CA 1
ATOM 805 C C . SER A 1 100 ? 7.996 -3.063 0.429 1.00 83.19 100 SER A C 1
ATOM 807 O O . SER A 1 100 ? 6.813 -2.948 0.753 1.00 83.19 100 SER A O 1
ATOM 809 N N . TYR A 1 101 ? 8.739 -4.098 0.829 1.00 83.12 101 TYR A N 1
ATOM 810 C CA . TYR A 1 101 ? 8.190 -5.151 1.689 1.00 83.12 101 TYR A CA 1
ATOM 811 C C 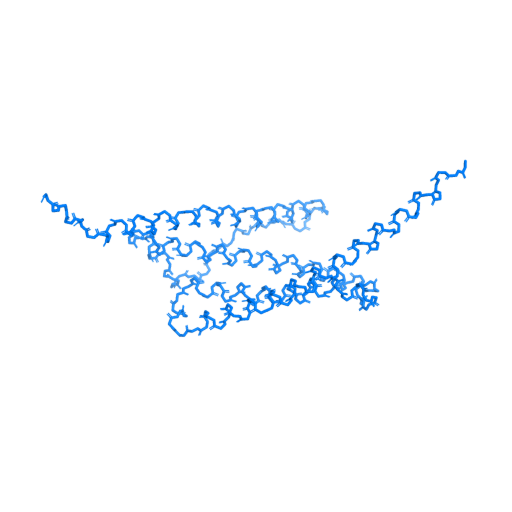. TYR A 1 101 ? 7.875 -4.655 3.099 1.00 83.12 101 TYR A C 1
ATOM 813 O O . TYR A 1 101 ? 6.815 -4.971 3.649 1.00 83.12 101 TYR A O 1
ATOM 821 N N . THR A 1 102 ? 8.767 -3.845 3.667 1.00 78.94 102 THR A N 1
ATOM 822 C CA . THR A 1 102 ? 8.627 -3.331 5.031 1.00 78.94 102 THR A CA 1
ATOM 823 C C . THR A 1 102 ? 7.388 -2.448 5.159 1.00 78.94 102 THR A C 1
ATOM 825 O O . THR A 1 102 ? 6.557 -2.686 6.034 1.00 78.94 102 THR A O 1
ATOM 828 N N . PHE A 1 103 ? 7.207 -1.475 4.261 1.00 83.12 103 PHE A N 1
ATOM 829 C CA . PHE A 1 103 ? 6.057 -0.569 4.324 1.00 83.12 103 PHE A CA 1
ATOM 830 C C . PHE A 1 103 ? 4.736 -1.266 3.976 1.00 83.12 103 PHE A C 1
ATOM 832 O O . PHE A 1 103 ? 3.718 -0.972 4.598 1.00 83.12 103 PHE A O 1
ATOM 839 N N . SER A 1 104 ? 4.741 -2.245 3.063 1.00 83.81 104 SER A N 1
ATOM 840 C CA . SER A 1 104 ? 3.542 -3.052 2.793 1.00 83.81 104 SER A CA 1
ATOM 841 C C . SER A 1 104 ? 3.088 -3.816 4.040 1.00 83.81 104 SER A C 1
ATOM 843 O O . SER A 1 104 ? 1.913 -3.782 4.405 1.00 83.81 104 SER A O 1
ATOM 845 N N . SER A 1 105 ? 4.038 -4.445 4.737 1.00 80.50 105 SER A N 1
ATOM 846 C CA . SER A 1 105 ? 3.761 -5.202 5.959 1.00 80.50 105 SER A CA 1
ATOM 847 C C . SER A 1 105 ? 3.305 -4.289 7.094 1.00 80.50 105 SER A C 1
ATOM 849 O O . SER A 1 105 ? 2.331 -4.588 7.781 1.00 80.50 105 SER A O 1
ATOM 851 N N . LEU A 1 106 ? 3.972 -3.145 7.268 1.00 79.12 106 LEU A N 1
ATOM 852 C CA . LEU A 1 106 ? 3.632 -2.178 8.307 1.00 79.12 106 LEU A CA 1
ATOM 853 C C . LEU A 1 106 ? 2.210 -1.627 8.125 1.00 79.12 106 LEU A C 1
ATOM 855 O O . LEU A 1 106 ? 1.470 -1.539 9.100 1.00 79.12 106 LEU A O 1
ATOM 859 N N . SER A 1 107 ? 1.797 -1.351 6.885 1.00 87.50 107 SER A N 1
ATOM 860 C CA . SER A 1 107 ? 0.424 -0.941 6.571 1.00 87.50 107 SER A CA 1
ATOM 861 C C . SER A 1 107 ? -0.609 -1.989 6.998 1.00 87.50 107 SER A C 1
ATOM 863 O O . SER A 1 107 ? -1.564 -1.668 7.711 1.00 87.50 107 SER A O 1
ATOM 865 N N . MET A 1 108 ? -0.387 -3.262 6.644 1.00 81.62 108 MET A N 1
ATOM 866 C CA . MET A 1 108 ? -1.283 -4.361 7.030 1.00 81.62 108 MET A CA 1
ATOM 867 C C . MET A 1 108 ? -1.392 -4.515 8.551 1.00 81.62 108 MET A C 1
ATOM 869 O O . MET A 1 108 ? -2.495 -4.663 9.080 1.00 81.62 108 MET A O 1
ATOM 873 N N . ILE A 1 109 ? -0.266 -4.427 9.264 1.00 79.44 109 ILE A N 1
ATOM 874 C CA . ILE A 1 109 ? -0.224 -4.502 10.730 1.00 79.44 109 ILE A CA 1
ATOM 875 C C . ILE A 1 109 ? -0.997 -3.335 11.360 1.00 79.44 109 ILE A C 1
ATOM 877 O O . ILE A 1 109 ? -1.799 -3.551 12.268 1.00 79.44 109 ILE A O 1
ATOM 881 N N . SER A 1 110 ? -0.811 -2.107 10.866 1.00 80.62 110 SER A N 1
ATOM 882 C CA . SER A 1 110 ? -1.531 -0.930 11.366 1.00 80.62 110 SER A CA 1
ATOM 883 C C . SER A 1 110 ? -3.047 -1.059 11.184 1.00 80.62 110 SER A C 1
ATOM 885 O O . SER A 1 110 ? -3.803 -0.770 12.111 1.00 80.62 110 SER A O 1
ATOM 887 N N . ILE A 1 111 ? -3.508 -1.553 10.031 1.00 83.94 111 ILE A N 1
ATOM 888 C CA . ILE A 1 111 ? -4.941 -1.781 9.778 1.00 83.94 111 ILE A CA 1
ATOM 889 C C . ILE A 1 111 ? -5.493 -2.904 10.672 1.00 83.94 111 ILE A C 1
ATOM 891 O O . ILE A 1 111 ? -6.618 -2.803 11.174 1.00 83.94 111 ILE A O 1
ATOM 895 N N . ALA A 1 112 ? -4.712 -3.958 10.918 1.00 78.62 112 ALA A N 1
ATOM 896 C CA . ALA A 1 112 ? -5.109 -5.023 11.834 1.00 78.62 112 ALA A CA 1
ATOM 897 C C . ALA A 1 112 ? -5.249 -4.511 13.273 1.00 78.62 112 ALA A C 1
ATOM 899 O O . ALA A 1 112 ? -6.275 -4.770 13.901 1.00 78.62 112 ALA A O 1
ATOM 900 N N . PHE A 1 113 ? -4.296 -3.717 13.770 1.00 75.81 113 PHE A N 1
ATOM 901 C CA . PHE A 1 113 ? -4.418 -3.088 15.089 1.00 75.81 113 PHE A CA 1
ATOM 902 C C . PHE A 1 113 ? -5.627 -2.154 15.177 1.00 75.81 113 PHE A C 1
ATOM 904 O O . PHE A 1 113 ? -6.376 -2.229 16.149 1.00 75.81 113 PHE A O 1
ATOM 911 N N . ALA A 1 114 ? -5.894 -1.358 14.137 1.00 81.44 114 ALA A N 1
ATOM 912 C CA . ALA A 1 114 ? -7.101 -0.533 14.076 1.00 81.44 114 ALA A CA 1
ATOM 913 C C . ALA A 1 114 ? -8.394 -1.372 14.146 1.00 81.44 114 ALA A C 1
ATOM 915 O O . ALA A 1 114 ? -9.375 -0.955 14.763 1.00 81.44 114 ALA A O 1
ATOM 916 N N . SER A 1 115 ? -8.398 -2.559 13.533 1.00 78.00 115 SER A N 1
ATOM 917 C CA . SER A 1 115 ? -9.545 -3.479 13.533 1.00 78.00 115 SER A CA 1
ATOM 918 C C . SER A 1 115 ? -9.754 -4.139 14.897 1.00 78.00 115 SER A C 1
ATOM 920 O O . SER A 1 115 ? -10.891 -4.244 15.356 1.00 78.00 115 SER A O 1
ATOM 922 N N . VAL A 1 116 ? -8.664 -4.539 15.558 1.00 76.88 116 VAL A N 1
ATOM 923 C CA . VAL A 1 116 ? -8.685 -5.073 16.928 1.00 76.88 116 VAL A CA 1
ATOM 924 C C . VAL A 1 116 ? -9.213 -4.022 17.900 1.00 76.88 116 VAL A C 1
ATOM 926 O O . VAL A 1 116 ? -10.150 -4.305 18.642 1.00 76.88 116 VAL A O 1
ATOM 929 N N . ASP A 1 117 ? -8.678 -2.800 17.856 1.00 76.81 117 ASP A N 1
ATOM 930 C CA . ASP A 1 117 ? -9.124 -1.709 18.730 1.00 76.81 117 ASP A CA 1
ATOM 931 C C . ASP A 1 117 ? -10.624 -1.421 18.546 1.00 76.81 117 ASP A C 1
ATOM 933 O O . ASP A 1 117 ? -11.390 -1.360 19.510 1.00 76.81 117 ASP A O 1
ATOM 937 N N . ARG A 1 118 ? -11.094 -1.375 17.292 1.00 76.88 118 ARG A N 1
ATOM 938 C CA . ARG A 1 118 ? -12.517 -1.181 16.988 1.00 76.88 118 ARG A CA 1
ATOM 939 C C . ARG A 1 118 ? -13.400 -2.320 17.506 1.00 76.88 118 ARG A C 1
ATOM 941 O O . ARG A 1 118 ? -14.512 -2.060 17.970 1.00 76.88 118 ARG A O 1
ATOM 948 N N . PHE A 1 119 ? -12.928 -3.564 17.436 1.00 73.19 119 PHE A N 1
ATOM 949 C CA . PHE A 1 119 ? -13.645 -4.716 17.982 1.00 73.19 119 PHE A CA 1
ATOM 950 C C . PHE A 1 119 ? -13.750 -4.648 19.511 1.00 73.19 119 PHE A C 1
ATOM 952 O O . PHE A 1 119 ? -14.840 -4.835 20.053 1.00 73.19 119 PHE A O 1
ATOM 959 N N . LEU A 1 120 ? -12.653 -4.312 20.196 1.00 67.38 120 LEU A N 1
ATOM 960 C CA . LEU A 1 120 ? -12.620 -4.167 21.655 1.00 67.38 120 LEU A CA 1
ATOM 961 C C . LEU A 1 120 ? -13.599 -3.087 22.140 1.00 67.38 120 LEU A C 1
ATOM 963 O O . LEU A 1 120 ? -14.374 -3.331 23.064 1.00 67.38 120 LEU A O 1
ATOM 967 N N . ILE A 1 121 ? -13.651 -1.936 21.459 1.00 67.25 121 ILE A N 1
ATOM 968 C CA . ILE A 1 121 ? -14.600 -0.848 21.768 1.00 67.25 121 ILE A CA 1
ATOM 969 C C . ILE A 1 121 ? -16.062 -1.274 21.520 1.00 67.25 121 ILE A C 1
ATOM 971 O O . ILE A 1 121 ? -16.972 -0.864 22.255 1.00 67.25 121 ILE A O 1
ATOM 975 N N . SER A 1 122 ? -16.298 -2.100 20.493 1.00 65.75 122 SER A N 1
ATOM 976 C CA . SER A 1 122 ? -17.623 -2.619 20.125 1.00 65.75 122 SER A CA 1
ATOM 977 C C . SER A 1 122 ? -18.127 -3.750 21.035 1.00 65.75 122 SER A C 1
ATOM 979 O O . SER A 1 122 ? -19.310 -4.109 20.951 1.00 65.75 122 SER A O 1
ATOM 981 N N . SER A 1 123 ? -17.269 -4.334 21.874 1.00 63.12 123 SER A N 1
ATOM 982 C CA . SER A 1 123 ? -17.677 -5.347 22.847 1.00 63.12 123 SER A CA 1
ATOM 983 C C . SER A 1 123 ? -18.513 -4.714 23.966 1.00 63.12 123 SER A C 1
ATOM 985 O O . SER A 1 123 ? -18.242 -3.604 24.425 1.00 63.12 123 SER A O 1
ATOM 987 N N . SER A 1 124 ? -19.564 -5.413 24.403 1.00 54.91 124 SER A N 1
ATOM 988 C CA . SER A 1 124 ? -20.474 -4.947 25.460 1.00 54.91 124 SER A CA 1
ATOM 989 C C . SER A 1 124 ? -19.911 -5.133 26.872 1.00 54.91 124 SER A C 1
ATOM 991 O O . SER A 1 124 ? -20.500 -4.649 27.834 1.00 54.91 124 SER A O 1
ATOM 993 N N . GLN A 1 125 ? -18.802 -5.860 27.012 1.00 54.09 125 GLN A N 1
ATOM 994 C CA . GLN A 1 125 ? -18.167 -6.154 28.294 1.00 54.09 125 GLN A CA 1
ATOM 995 C C . GLN A 1 125 ? -17.149 -5.063 28.660 1.00 54.09 125 GLN A C 1
ATOM 997 O O . GLN A 1 125 ? -16.269 -4.719 27.872 1.00 54.09 125 GLN A O 1
ATOM 1002 N N . VAL A 1 126 ? -17.278 -4.520 29.875 1.00 56.38 126 VAL A N 1
ATOM 1003 C CA . VAL A 1 126 ? -16.502 -3.367 30.370 1.00 56.38 126 VAL A CA 1
ATOM 1004 C C . VAL A 1 126 ? -14.999 -3.671 30.470 1.00 56.38 126 VAL A C 1
ATOM 1006 O O . VAL A 1 126 ? -14.195 -2.789 30.183 1.00 56.38 126 VAL A O 1
ATOM 1009 N N . GLU A 1 127 ? -14.609 -4.914 30.773 1.00 55.50 127 GLU A N 1
ATOM 1010 C CA . GLU A 1 127 ? -13.197 -5.340 30.831 1.00 55.50 127 GLU A CA 1
ATOM 1011 C C . GLU A 1 127 ? -12.477 -5.207 29.478 1.00 55.50 127 GLU A C 1
ATOM 1013 O O . GLU A 1 127 ? -11.356 -4.706 29.416 1.00 55.50 127 GLU A O 1
ATOM 1018 N N . TYR A 1 128 ? -13.137 -5.553 28.366 1.00 53.56 128 TYR A N 1
ATOM 1019 C CA . TYR A 1 128 ? -12.546 -5.428 27.027 1.00 53.56 128 TYR A CA 1
ATOM 1020 C C . TYR A 1 128 ? -12.440 -3.971 26.555 1.00 53.56 128 TYR A C 1
ATOM 1022 O O . TYR A 1 128 ? -11.527 -3.638 25.800 1.00 53.56 128 TYR A O 1
ATOM 1030 N N . ARG A 1 129 ? -13.315 -3.077 27.041 1.00 52.72 129 ARG A N 1
ATOM 1031 C CA . ARG A 1 129 ? -13.217 -1.627 26.786 1.00 52.72 129 ARG A CA 1
ATOM 1032 C C . ARG A 1 129 ? -12.028 -0.977 27.495 1.00 52.72 129 ARG A C 1
ATOM 1034 O O . ARG A 1 129 ? -11.490 -0.002 26.980 1.00 52.72 129 ARG A O 1
ATOM 1041 N N . GLN A 1 130 ? -11.602 -1.505 28.643 1.00 46.56 130 GLN A N 1
ATOM 1042 C CA . GLN A 1 130 ? -10.469 -0.960 29.400 1.00 46.56 130 GLN A CA 1
ATOM 1043 C C . GLN A 1 130 ? -9.104 -1.335 28.799 1.00 46.56 130 GLN A C 1
ATOM 1045 O O . GLN A 1 130 ? -8.146 -0.593 28.983 1.00 46.56 130 GLN A O 1
ATOM 1050 N N . LEU A 1 131 ? -9.015 -2.401 27.995 1.00 55.62 131 LEU A N 1
ATOM 1051 C CA . LEU A 1 131 ? -7.801 -2.758 27.239 1.00 55.62 131 LEU A CA 1
ATOM 1052 C C . LEU A 1 131 ? -7.471 -1.783 26.087 1.00 55.62 131 LEU A C 1
ATOM 1054 O O . LEU A 1 131 ? -6.319 -1.707 25.671 1.00 55.62 131 LEU A O 1
ATOM 1058 N N . SER A 1 132 ? -8.451 -1.015 25.592 1.00 51.25 132 SER A N 1
ATOM 1059 C CA . SER A 1 132 ? -8.252 0.060 24.595 1.00 51.25 132 SER A CA 1
ATOM 1060 C C . SER A 1 132 ? -7.661 1.344 25.219 1.00 51.25 132 SER A C 1
ATOM 1062 O O . SER A 1 132 ? -7.128 2.207 24.519 1.00 51.25 132 SER A O 1
ATOM 1064 N N . SER A 1 133 ? -7.686 1.466 26.555 1.00 48.41 133 SER A N 1
ATOM 1065 C CA . SER A 1 133 ? -7.040 2.560 27.289 1.00 48.41 133 SER A CA 1
ATOM 1066 C C . SER A 1 133 ? -5.526 2.351 27.312 1.00 48.41 133 SER A C 1
ATOM 1068 O O . SER A 1 133 ? -4.956 1.741 28.216 1.00 48.41 133 SER A O 1
ATOM 1070 N N . LEU A 1 134 ? -4.879 2.908 26.297 1.00 54.78 134 LEU A N 1
ATOM 1071 C CA . LEU A 1 134 ? -3.446 2.943 26.013 1.00 54.78 134 LEU A CA 1
ATOM 1072 C C . LEU A 1 134 ? -2.628 3.737 27.063 1.00 54.78 134 LEU A C 1
ATOM 1074 O O . LEU A 1 134 ? -1.722 4.483 26.714 1.00 54.78 134 LEU A O 1
ATOM 1078 N N . HIS A 1 135 ? -2.931 3.610 28.359 1.00 45.31 135 HIS A N 1
ATOM 1079 C CA . HIS A 1 135 ? -2.137 4.211 29.439 1.00 45.31 135 HIS A CA 1
ATOM 1080 C C . HIS A 1 135 ? -0.946 3.327 29.864 1.00 45.31 135 HIS A C 1
ATOM 1082 O O . HIS A 1 135 ? -0.031 3.822 30.506 1.00 45.31 135 HIS A O 1
ATOM 1088 N N . ASN A 1 136 ? -0.897 2.055 29.435 1.00 45.12 136 ASN A N 1
ATOM 1089 C CA . ASN A 1 136 ? 0.189 1.112 29.755 1.00 45.12 136 ASN A CA 1
ATOM 1090 C C . ASN A 1 136 ? 0.920 0.526 28.530 1.00 45.12 136 ASN A C 1
ATOM 1092 O O . ASN A 1 136 ? 1.583 -0.497 28.644 1.00 45.12 136 ASN A O 1
ATOM 1096 N N . ALA A 1 137 ? 0.887 1.169 27.358 1.00 43.19 137 ALA A N 1
ATOM 1097 C CA . ALA A 1 137 ? 1.708 0.732 26.217 1.00 43.19 137 ALA A CA 1
ATOM 1098 C C . ALA A 1 137 ? 3.183 1.186 26.323 1.00 43.19 137 ALA A C 1
ATOM 1100 O O . ALA A 1 137 ? 3.827 1.481 25.317 1.00 43.19 137 ALA A O 1
ATOM 1101 N N . HIS A 1 138 ? 3.730 1.244 27.540 1.00 45.94 138 HIS A N 1
ATOM 1102 C CA . HIS A 1 138 ? 5.170 1.263 27.753 1.00 45.94 138 HIS A CA 1
ATOM 1103 C C . HIS A 1 138 ? 5.624 -0.192 27.863 1.00 45.94 138 HIS A C 1
ATOM 1105 O O . HIS A 1 138 ? 5.301 -0.855 28.839 1.00 45.94 138 HIS A O 1
ATOM 1111 N N . PHE A 1 139 ? 6.361 -0.660 26.851 1.00 50.88 139 PHE A N 1
ATOM 1112 C CA . PHE A 1 139 ? 7.266 -1.809 26.931 1.00 50.88 139 PHE A CA 1
ATOM 1113 C C . PHE A 1 139 ? 6.717 -3.056 27.654 1.00 50.88 139 PHE A C 1
ATOM 1115 O O . PHE A 1 139 ? 6.969 -3.248 28.838 1.00 50.88 139 PHE A O 1
ATOM 1122 N N . ASP A 1 140 ? 6.147 -4.011 26.913 1.00 38.38 140 ASP A N 1
ATOM 1123 C CA . ASP A 1 140 ? 6.501 -5.397 27.223 1.00 38.38 140 ASP A CA 1
ATOM 1124 C C . ASP A 1 140 ? 6.588 -6.275 25.970 1.00 38.38 140 ASP A C 1
ATOM 1126 O O . ASP A 1 140 ? 5.688 -6.348 25.136 1.00 38.38 140 ASP A O 1
ATOM 1130 N N . LYS A 1 141 ? 7.782 -6.847 25.841 1.00 37.59 141 LYS A N 1
ATOM 1131 C CA . LYS A 1 141 ? 8.276 -7.901 24.953 1.00 37.59 141 LYS A CA 1
ATOM 1132 C C . LYS A 1 141 ? 7.385 -8.283 23.765 1.00 37.59 141 LYS A C 1
ATOM 1134 O O . LYS A 1 141 ? 6.605 -9.230 23.810 1.00 37.59 141 LYS A O 1
ATOM 1139 N N . SER A 1 142 ? 7.708 -7.692 22.613 1.00 43.03 142 SER A N 1
ATOM 1140 C CA . SER A 1 142 ? 7.733 -8.486 21.380 1.00 43.03 142 SER A CA 1
ATOM 1141 C C . SER A 1 142 ? 8.522 -9.772 21.673 1.00 43.03 142 SER A C 1
ATOM 1143 O O . SER A 1 142 ? 9.562 -9.667 22.336 1.00 43.03 142 SER A O 1
ATOM 1145 N N . PRO A 1 143 ? 8.082 -10.973 21.257 1.00 41.75 143 PRO A N 1
ATOM 1146 C CA . PRO A 1 143 ? 8.914 -12.153 21.398 1.00 41.75 143 PRO A CA 1
ATOM 1147 C C . PRO A 1 143 ? 10.197 -11.895 20.607 1.00 41.75 143 PRO A C 1
ATOM 1149 O O . PRO A 1 143 ? 10.212 -11.945 19.376 1.00 41.75 143 PRO A O 1
ATOM 1152 N N . SER A 1 144 ? 11.274 -11.575 21.327 1.00 43.38 144 SER A N 1
ATOM 1153 C CA . SER A 1 144 ? 12.633 -11.669 20.821 1.00 43.38 144 SER A CA 1
ATOM 1154 C C . SER A 1 144 ? 12.851 -13.127 20.459 1.00 43.38 144 SER A C 1
ATOM 1156 O O . SER A 1 144 ? 13.295 -13.934 21.274 1.00 43.38 144 SER A O 1
ATOM 1158 N N . ILE A 1 145 ? 12.516 -13.473 19.220 1.00 48.84 145 ILE A N 1
ATOM 1159 C CA . ILE A 1 145 ? 13.068 -14.635 18.545 1.00 48.84 145 ILE A CA 1
ATOM 1160 C C . ILE A 1 145 ? 14.513 -14.244 18.241 1.00 48.84 145 ILE A C 1
ATOM 1162 O O . ILE A 1 145 ? 14.864 -13.773 17.160 1.00 48.84 145 ILE A O 1
ATOM 1166 N N . THR A 1 146 ? 15.340 -14.346 19.278 1.00 38.75 146 THR A N 1
ATOM 1167 C CA . THR A 1 146 ? 16.787 -14.245 19.189 1.00 38.75 146 THR A CA 1
ATOM 1168 C C . THR A 1 146 ? 17.269 -15.497 18.468 1.00 38.75 146 THR A C 1
ATOM 1170 O O . THR A 1 146 ? 17.615 -16.493 19.096 1.00 38.75 146 THR A O 1
ATOM 1173 N N . CYS A 1 147 ? 17.275 -15.471 17.138 1.00 42.56 147 CYS A N 1
ATOM 1174 C CA . CYS A 1 147 ? 18.114 -16.390 16.382 1.00 42.56 147 CYS A CA 1
ATOM 1175 C C . CYS A 1 147 ? 19.521 -15.794 16.350 1.00 42.56 147 CYS A C 1
ATOM 1177 O O . CYS A 1 147 ? 19.795 -14.792 15.690 1.00 42.56 147 CYS A O 1
ATOM 1179 N N . THR A 1 148 ? 20.386 -16.398 17.156 1.00 40.31 148 THR A N 1
ATOM 1180 C CA . THR A 1 148 ? 21.817 -16.141 17.261 1.00 40.31 148 THR A CA 1
ATOM 1181 C C . THR A 1 148 ? 22.509 -16.210 15.896 1.00 40.31 148 THR A C 1
ATOM 1183 O O . THR A 1 148 ? 22.169 -17.000 15.021 1.00 40.31 148 THR A O 1
ATOM 1186 N N . ILE A 1 149 ? 23.510 -15.343 15.748 1.00 45.38 149 ILE A N 1
ATOM 1187 C CA . ILE A 1 149 ? 24.161 -14.832 14.529 1.00 45.38 149 ILE A CA 1
ATOM 1188 C C . ILE A 1 149 ? 24.897 -15.884 13.665 1.00 45.38 149 ILE A C 1
ATOM 1190 O O . ILE A 1 149 ? 25.599 -15.523 12.727 1.00 45.38 149 ILE A O 1
ATOM 1194 N N . ASN A 1 150 ? 24.744 -17.189 13.900 1.00 50.78 150 ASN A N 1
ATOM 1195 C CA . ASN A 1 150 ? 25.666 -18.159 13.310 1.00 50.78 150 ASN A CA 1
ATOM 1196 C C . ASN A 1 150 ? 25.026 -19.448 12.776 1.00 50.78 150 ASN A C 1
ATOM 1198 O O . ASN A 1 150 ? 25.351 -20.523 13.267 1.00 50.78 150 ASN A O 1
ATOM 1202 N N . THR A 1 151 ? 24.157 -19.379 11.751 1.00 44.97 151 THR A N 1
ATOM 1203 C CA . THR A 1 151 ? 24.041 -20.461 10.735 1.00 44.97 151 THR A CA 1
ATOM 1204 C C . THR A 1 151 ? 23.193 -20.101 9.496 1.00 44.97 151 THR A C 1
ATOM 1206 O O . THR A 1 151 ? 22.022 -19.771 9.605 1.00 44.97 151 THR A O 1
ATOM 1209 N N . THR A 1 152 ? 23.800 -20.275 8.309 1.00 55.41 152 THR A N 1
ATOM 1210 C CA . THR A 1 152 ? 23.279 -20.383 6.916 1.00 55.41 152 THR A CA 1
ATOM 1211 C C . THR A 1 152 ? 22.209 -19.406 6.378 1.00 55.41 152 THR A C 1
ATOM 1213 O O . THR A 1 152 ? 21.157 -19.177 6.965 1.00 55.41 152 THR A O 1
ATOM 1216 N N . ARG A 1 153 ? 22.417 -18.933 5.130 1.00 53.44 153 ARG A N 1
ATOM 1217 C CA . ARG A 1 153 ? 21.459 -18.125 4.328 1.00 53.44 153 ARG A CA 1
ATOM 1218 C C . ARG A 1 153 ? 20.035 -18.711 4.265 1.00 53.44 153 ARG A C 1
ATOM 1220 O O . ARG A 1 153 ? 19.084 -17.968 4.059 1.00 53.44 153 ARG A O 1
ATOM 1227 N N . ILE A 1 154 ? 19.900 -20.025 4.445 1.00 51.91 154 ILE A N 1
ATOM 1228 C CA . ILE A 1 154 ? 18.633 -20.764 4.404 1.00 51.91 154 ILE A CA 1
ATOM 1229 C C . ILE A 1 154 ? 17.775 -20.469 5.647 1.00 51.91 154 ILE A C 1
ATOM 1231 O O . ILE A 1 154 ? 16.567 -20.295 5.520 1.00 51.91 154 ILE A O 1
ATOM 1235 N N . CYS A 1 155 ? 18.388 -20.325 6.827 1.00 44.66 155 CYS A N 1
ATOM 1236 C CA . CYS A 1 155 ? 17.675 -20.024 8.073 1.00 44.66 155 CYS A CA 1
ATOM 1237 C C . CYS A 1 155 ? 17.126 -18.585 8.078 1.00 44.66 155 CYS A C 1
ATOM 1239 O O . CYS A 1 155 ? 15.985 -18.349 8.470 1.00 44.66 155 CYS A O 1
ATOM 1241 N N . GLY A 1 156 ? 17.894 -17.634 7.532 1.00 57.03 156 GLY A N 1
ATOM 1242 C CA . GLY A 1 156 ? 17.426 -16.262 7.309 1.00 57.03 156 GLY A CA 1
ATOM 1243 C C . GLY A 1 156 ? 16.248 -16.199 6.335 1.00 57.03 156 GLY A C 1
ATOM 1244 O O . GLY A 1 156 ? 15.263 -15.525 6.615 1.00 57.03 156 GLY A O 1
ATOM 1245 N N . LEU A 1 157 ? 16.303 -16.958 5.234 1.00 54.22 157 LEU A N 1
ATOM 1246 C CA . LEU A 1 157 ? 15.205 -17.025 4.269 1.00 54.22 157 LEU A CA 1
ATOM 1247 C C . LEU A 1 157 ? 13.941 -17.640 4.885 1.00 54.22 157 LEU A C 1
ATOM 1249 O O . LEU A 1 157 ? 12.856 -17.110 4.679 1.00 54.22 157 LEU A O 1
ATOM 1253 N N . TYR A 1 158 ? 14.066 -18.718 5.664 1.00 56.41 158 TYR A N 1
ATOM 1254 C CA . TYR A 1 158 ? 12.917 -19.337 6.327 1.00 56.41 158 TYR A CA 1
ATOM 1255 C C . TYR A 1 158 ? 12.297 -18.414 7.377 1.00 56.41 158 TYR A C 1
ATOM 1257 O O . TYR A 1 158 ? 11.079 -18.304 7.432 1.00 56.41 158 TYR A O 1
ATOM 1265 N N . ASN A 1 159 ? 13.108 -17.706 8.169 1.00 50.84 159 ASN A N 1
ATOM 1266 C CA . ASN A 1 159 ? 12.603 -16.744 9.147 1.00 50.84 159 ASN A CA 1
ATOM 1267 C C . ASN A 1 159 ? 11.926 -15.544 8.465 1.00 50.84 159 ASN A C 1
ATOM 1269 O O . ASN A 1 159 ? 10.860 -15.124 8.897 1.00 50.84 159 ASN A O 1
ATOM 1273 N N . GLU A 1 160 ? 12.480 -15.039 7.361 1.00 60.97 160 GLU A N 1
ATOM 1274 C CA . GLU A 1 160 ? 11.854 -13.973 6.567 1.00 60.97 160 GLU A CA 1
ATOM 1275 C C . GLU A 1 160 ? 10.561 -14.446 5.886 1.00 60.97 160 GLU A C 1
ATOM 1277 O O . GLU A 1 160 ? 9.567 -13.729 5.914 1.00 60.97 160 GLU A O 1
ATOM 1282 N N . ILE A 1 161 ? 10.520 -15.670 5.345 1.00 62.28 161 ILE A N 1
ATOM 1283 C CA . ILE A 1 161 ? 9.308 -16.264 4.756 1.00 62.28 161 ILE A CA 1
ATOM 1284 C C . ILE A 1 161 ? 8.256 -16.533 5.831 1.00 62.28 161 ILE A C 1
ATOM 1286 O O . ILE A 1 161 ? 7.094 -16.194 5.640 1.00 62.28 161 ILE A O 1
ATOM 1290 N N . ALA A 1 162 ? 8.634 -17.111 6.970 1.00 59.56 162 ALA A N 1
ATOM 1291 C CA . ALA A 1 162 ? 7.725 -17.360 8.080 1.00 59.56 162 ALA A CA 1
ATOM 1292 C C . ALA A 1 162 ? 7.185 -16.040 8.630 1.00 59.56 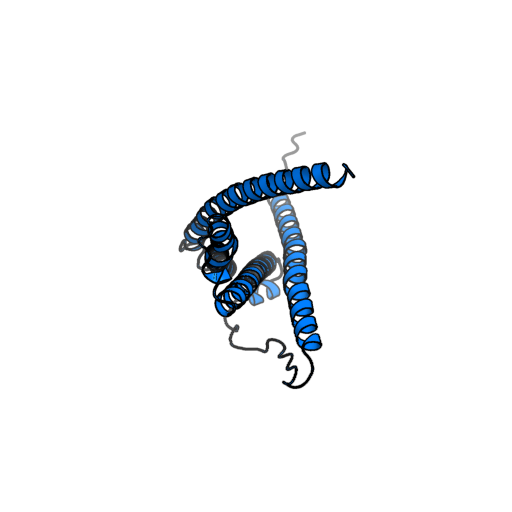162 ALA A C 1
ATOM 1294 O O . ALA A 1 162 ? 5.983 -15.913 8.833 1.00 59.56 162 ALA A O 1
ATOM 1295 N N . ARG A 1 163 ? 8.037 -15.024 8.783 1.00 59.47 163 ARG A N 1
ATOM 1296 C CA . ARG A 1 163 ? 7.635 -13.676 9.185 1.00 59.47 163 ARG A CA 1
ATOM 1297 C C . ARG A 1 163 ? 6.724 -13.029 8.145 1.00 59.47 163 ARG A C 1
ATOM 1299 O O . ARG A 1 163 ? 5.731 -12.437 8.538 1.00 59.47 163 ARG A O 1
ATOM 1306 N N . LEU A 1 164 ? 6.984 -13.192 6.848 1.00 57.19 164 LEU A N 1
ATOM 1307 C CA . LEU A 1 164 ? 6.108 -12.721 5.772 1.00 57.19 164 LEU A CA 1
ATOM 1308 C C . LEU A 1 164 ? 4.748 -13.430 5.815 1.00 57.19 164 LEU A C 1
ATOM 1310 O O . LEU A 1 164 ? 3.717 -12.775 5.787 1.00 57.19 164 LEU A O 1
ATOM 1314 N N . ILE A 1 165 ? 4.724 -14.757 5.938 1.00 62.03 165 ILE A N 1
ATOM 1315 C CA . ILE A 1 165 ? 3.488 -15.546 6.011 1.00 62.03 165 ILE A CA 1
ATOM 1316 C C . ILE A 1 165 ? 2.693 -15.150 7.258 1.00 62.03 165 ILE A C 1
ATOM 1318 O O . ILE A 1 165 ? 1.512 -14.838 7.168 1.00 62.03 165 ILE A O 1
ATOM 1322 N N . VAL A 1 166 ? 3.338 -15.080 8.417 1.00 65.81 166 VAL A N 1
ATOM 1323 C CA . VAL A 1 166 ? 2.713 -14.671 9.679 1.00 65.81 166 VAL A CA 1
ATOM 1324 C C . VAL A 1 166 ? 2.191 -13.234 9.575 1.00 65.81 166 VAL A C 1
ATOM 1326 O O . VAL A 1 166 ? 1.037 -12.988 9.903 1.00 65.81 166 VAL A O 1
ATOM 1329 N N . LEU A 1 167 ? 2.971 -12.289 9.047 1.00 58.94 167 LEU A N 1
ATOM 1330 C CA . LEU A 1 167 ? 2.572 -10.880 8.930 1.00 58.94 167 LEU A CA 1
ATOM 1331 C C . LEU A 1 167 ? 1.601 -10.585 7.780 1.00 58.94 167 LEU A C 1
ATOM 1333 O O . LEU A 1 167 ? 0.990 -9.525 7.778 1.00 58.94 167 LEU A O 1
ATOM 1337 N N . VAL A 1 168 ? 1.431 -11.482 6.813 1.00 62.56 168 VAL A N 1
ATOM 1338 C CA . VAL A 1 168 ? 0.448 -11.316 5.731 1.00 62.56 168 VAL A CA 1
ATOM 1339 C C . VAL A 1 168 ? -0.848 -12.036 6.084 1.00 62.56 168 VAL A C 1
ATOM 1341 O O . VAL A 1 168 ? -1.931 -11.449 6.024 1.00 62.56 168 VAL A O 1
ATOM 1344 N N . PHE A 1 169 ? -0.759 -13.301 6.494 1.00 62.97 169 PHE A N 1
ATOM 1345 C CA . PHE A 1 169 ? -1.936 -14.124 6.752 1.00 62.97 169 PHE A CA 1
ATOM 1346 C C . PHE A 1 169 ? -2.587 -13.796 8.091 1.00 62.97 169 PHE A C 1
ATOM 1348 O O . PHE A 1 169 ? -3.813 -13.723 8.133 1.00 62.97 169 PHE A O 1
ATOM 1355 N N . ILE A 1 170 ? -1.826 -13.540 9.166 1.00 70.75 170 ILE A N 1
ATOM 1356 C CA . ILE A 1 170 ? -2.445 -13.234 10.465 1.00 70.75 170 ILE A CA 1
ATOM 1357 C C . ILE A 1 170 ? -3.231 -11.922 10.392 1.00 70.75 170 ILE A C 1
ATOM 1359 O O . ILE A 1 170 ? -4.425 -11.971 10.675 1.00 70.75 170 ILE A O 1
ATOM 1363 N N . PRO A 1 171 ? -2.678 -10.779 9.939 1.00 60.56 171 PRO A N 1
ATOM 1364 C CA . PRO A 1 171 ? -3.456 -9.549 9.782 1.00 60.56 171 PRO A CA 1
ATOM 1365 C C . PRO A 1 171 ? -4.687 -9.719 8.894 1.00 60.56 171 PRO A C 1
ATOM 1367 O O . PRO A 1 171 ? -5.763 -9.260 9.266 1.00 60.56 171 PRO A O 1
ATOM 1370 N N . SER A 1 172 ? -4.569 -10.443 7.777 1.00 66.56 172 SER A N 1
ATOM 1371 C CA . SER A 1 172 ? -5.704 -10.710 6.882 1.00 66.56 172 SER A CA 1
ATOM 1372 C C . SER A 1 172 ? -6.814 -11.509 7.573 1.00 66.56 172 SER A C 1
ATOM 1374 O O . SER A 1 172 ? -7.990 -11.153 7.476 1.00 66.56 172 SER A O 1
ATOM 1376 N N . MET A 1 173 ? -6.453 -12.555 8.321 1.00 74.00 173 MET A N 1
ATOM 1377 C CA . MET A 1 173 ? -7.411 -13.359 9.085 1.00 74.00 173 MET A CA 1
ATOM 1378 C C . MET A 1 173 ? -8.016 -12.567 10.248 1.00 74.00 173 MET A C 1
ATOM 1380 O O . MET A 1 173 ? -9.223 -12.640 10.463 1.00 74.00 173 MET A O 1
ATOM 1384 N N . LEU A 1 174 ? -7.223 -11.755 10.956 1.00 71.75 174 LEU A N 1
ATOM 1385 C CA . LEU A 1 174 ? -7.719 -10.888 12.029 1.00 71.75 174 LEU A CA 1
ATOM 1386 C C . LEU A 1 174 ? -8.709 -9.845 11.494 1.00 71.75 174 LEU A C 1
ATOM 1388 O O . LEU A 1 174 ? -9.767 -9.657 12.091 1.00 71.75 174 LEU A O 1
ATOM 1392 N N . ILE A 1 175 ? -8.417 -9.211 10.354 1.00 76.75 175 ILE A N 1
ATOM 1393 C CA . ILE A 1 175 ? -9.329 -8.256 9.705 1.00 76.75 175 ILE A CA 1
ATOM 1394 C C . ILE A 1 175 ? -10.638 -8.949 9.309 1.00 76.75 175 ILE A C 1
ATOM 1396 O O . ILE A 1 175 ? -11.709 -8.389 9.537 1.00 76.75 175 ILE A O 1
ATOM 1400 N N . LEU A 1 176 ? -10.583 -10.169 8.767 1.00 74.94 176 LEU A N 1
ATOM 1401 C CA . LEU A 1 176 ? -11.787 -10.928 8.414 1.00 74.94 176 LEU A CA 1
ATOM 1402 C C . LEU A 1 176 ? -12.618 -11.301 9.647 1.00 74.94 176 LEU A C 1
ATOM 1404 O O . LEU A 1 176 ? -13.823 -11.047 9.670 1.00 74.94 176 LEU A O 1
ATOM 1408 N N . ILE A 1 177 ? -11.985 -11.861 10.679 1.00 81.19 177 ILE A N 1
ATOM 1409 C CA . ILE A 1 177 ? -12.664 -12.321 11.898 1.00 81.19 177 ILE A CA 1
ATOM 1410 C C . ILE A 1 177 ? -13.280 -11.132 12.647 1.00 81.19 177 ILE A C 1
ATOM 1412 O O . ILE A 1 177 ? -14.485 -11.117 12.918 1.00 81.19 177 ILE A O 1
ATOM 1416 N N . PHE A 1 178 ? -12.482 -10.103 12.942 1.00 73.75 178 PHE A N 1
ATOM 1417 C CA . PHE A 1 178 ? -12.949 -8.940 13.699 1.00 73.75 178 PHE A CA 1
ATOM 1418 C C . PHE A 1 178 ? -13.840 -8.012 12.871 1.00 73.75 178 PHE A C 1
ATOM 1420 O O . PHE A 1 178 ? -14.808 -7.451 13.396 1.00 73.75 178 PHE A O 1
ATOM 1427 N N . GLY A 1 179 ? -13.578 -7.892 11.569 1.00 75.50 179 GLY A N 1
ATOM 1428 C CA . GLY A 1 179 ? -14.442 -7.167 10.640 1.00 75.50 179 GLY A CA 1
ATOM 1429 C C . GLY A 1 179 ? -15.838 -7.785 10.573 1.00 75.50 179 GLY A C 1
ATOM 1430 O O . GLY A 1 179 ? -16.835 -7.077 10.734 1.00 75.50 179 GLY A O 1
ATOM 1431 N N . TYR A 1 180 ? -15.925 -9.112 10.439 1.00 76.88 180 TYR A N 1
ATOM 1432 C CA . TYR A 1 180 ? -17.203 -9.826 10.461 1.00 76.88 180 TYR A CA 1
ATOM 1433 C C . TYR A 1 180 ? -17.925 -9.685 11.812 1.00 76.88 180 TYR A C 1
ATOM 1435 O O . TYR A 1 180 ? -19.122 -9.377 11.843 1.00 76.88 180 TYR A O 1
ATOM 1443 N N . GLY A 1 181 ? -17.200 -9.823 12.928 1.00 76.62 181 GLY A N 1
ATOM 1444 C CA . GLY A 1 181 ? -17.750 -9.633 14.276 1.00 76.62 181 GLY A CA 1
ATOM 1445 C C . GLY A 1 181 ? -18.353 -8.238 14.488 1.00 76.62 181 GLY A C 1
ATOM 1446 O O . GLY A 1 181 ? -19.465 -8.108 15.007 1.00 76.62 181 GLY A O 1
ATOM 1447 N N . THR A 1 182 ? -17.675 -7.198 13.995 1.00 77.06 182 THR A N 1
ATOM 1448 C CA . THR A 1 182 ? -18.152 -5.805 14.062 1.00 77.06 182 THR A CA 1
ATOM 1449 C C . THR A 1 182 ? -19.477 -5.627 13.312 1.00 77.06 182 THR A C 1
ATOM 1451 O O . THR A 1 182 ? -20.412 -5.012 13.830 1.00 77.06 182 THR A O 1
ATOM 1454 N N . ILE A 1 183 ? -19.609 -6.211 12.114 1.00 81.06 183 ILE A N 1
ATOM 1455 C CA . ILE A 1 183 ? -20.849 -6.141 11.320 1.00 81.06 183 ILE A CA 1
ATOM 1456 C C . ILE A 1 183 ? -22.010 -6.820 12.059 1.00 81.06 183 ILE A C 1
ATOM 1458 O O . ILE A 1 183 ? -23.127 -6.291 12.072 1.00 81.06 183 ILE A O 1
ATOM 1462 N N . GLN A 1 184 ? -21.759 -7.965 12.697 1.00 78.31 184 GLN A N 1
ATOM 1463 C CA . GLN A 1 184 ? -22.779 -8.684 13.464 1.00 78.31 184 GLN A CA 1
ATOM 1464 C C . GLN A 1 184 ? -23.251 -7.884 14.687 1.00 78.31 184 GLN A C 1
ATOM 1466 O O . GLN A 1 184 ? -24.459 -7.767 14.912 1.00 78.31 184 GLN A O 1
ATOM 1471 N N . HIS A 1 185 ? -22.334 -7.257 15.431 1.00 78.50 185 HIS A N 1
ATOM 1472 C CA . HIS A 1 185 ? -22.684 -6.412 16.579 1.00 78.50 185 HIS A CA 1
ATOM 1473 C C . HIS A 1 185 ? -23.500 -5.177 16.175 1.00 78.50 185 HIS A C 1
ATOM 1475 O O . HIS A 1 185 ? -24.508 -4.875 16.818 1.00 78.50 185 HIS A O 1
ATOM 1481 N N . ILE A 1 186 ? -23.142 -4.507 15.074 1.00 77.56 186 ILE A N 1
ATOM 1482 C CA . ILE A 1 186 ? -23.912 -3.361 14.561 1.00 77.56 186 ILE A CA 1
ATOM 1483 C C . ILE A 1 186 ? -25.323 -3.797 14.142 1.00 77.56 186 ILE A C 1
ATOM 1485 O O . ILE A 1 186 ? -26.298 -3.123 14.480 1.00 77.56 186 ILE A O 1
ATOM 1489 N N . LYS A 1 187 ? -25.460 -4.939 13.449 1.00 77.62 187 LYS A N 1
ATOM 1490 C CA . LYS A 1 187 ? -26.774 -5.487 13.068 1.00 77.62 187 LYS A CA 1
ATOM 1491 C C . LYS A 1 187 ? -27.624 -5.841 14.288 1.00 77.62 187 LYS A C 1
ATOM 1493 O O . LYS A 1 187 ? -28.825 -5.591 14.269 1.00 77.62 187 LYS A O 1
ATOM 1498 N N . LYS A 1 188 ? -27.020 -6.406 15.336 1.00 79.81 188 LYS A N 1
ATOM 1499 C CA . LYS A 1 188 ? -27.709 -6.742 16.589 1.00 79.81 188 LYS A CA 1
ATOM 1500 C C . LYS A 1 188 ? -28.165 -5.488 17.340 1.00 79.81 188 LYS A C 1
ATOM 1502 O O . LYS A 1 188 ? -29.303 -5.450 17.792 1.00 79.81 188 LYS A O 1
ATOM 1507 N N . SER A 1 189 ? -27.319 -4.460 17.407 1.00 73.62 189 SER A N 1
ATOM 1508 C CA . SER A 1 189 ? -27.642 -3.189 18.065 1.00 73.62 189 SER A CA 1
ATOM 1509 C C . SER A 1 189 ? -28.800 -2.452 17.375 1.00 73.62 189 SER A C 1
ATOM 1511 O O . SER A 1 189 ? -29.732 -2.022 18.046 1.00 73.62 189 SER A O 1
ATOM 1513 N N . ARG A 1 190 ? -28.831 -2.409 16.030 1.00 77.69 190 ARG A N 1
ATOM 1514 C CA . ARG A 1 190 ? -29.945 -1.779 15.286 1.00 77.69 190 ARG A CA 1
ATOM 1515 C C . ARG A 1 190 ? -31.307 -2.428 15.550 1.00 77.69 190 ARG A C 1
ATOM 1517 O O . ARG A 1 190 ? -32.296 -1.715 15.651 1.00 77.69 190 ARG A O 1
ATOM 1524 N N . ARG A 1 191 ? -31.356 -3.755 15.713 1.00 75.75 191 ARG A N 1
ATOM 1525 C CA . ARG A 1 191 ? -32.607 -4.468 16.041 1.00 75.75 191 ARG A CA 1
ATOM 1526 C C . ARG 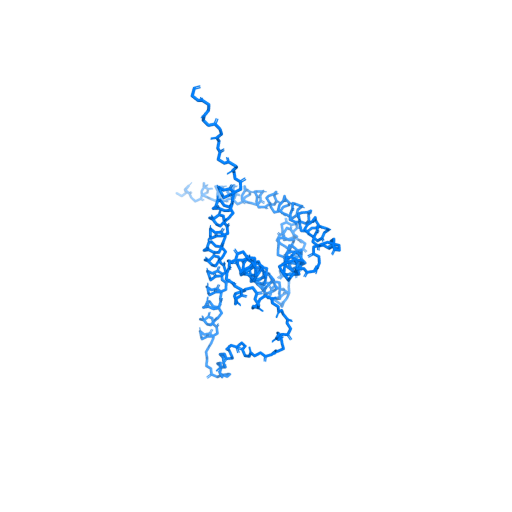A 1 191 ? -33.120 -4.166 17.449 1.00 75.75 191 ARG A C 1
ATOM 1528 O O . ARG A 1 191 ? -34.304 -4.319 17.695 1.00 75.75 191 ARG A O 1
ATOM 1535 N N . MET A 1 192 ? -32.245 -3.768 18.373 1.00 74.88 192 MET A N 1
ATOM 1536 C CA . MET A 1 192 ? -32.647 -3.387 19.734 1.00 74.88 192 MET A CA 1
ATOM 1537 C C . MET A 1 192 ? -33.164 -1.947 19.808 1.00 74.88 192 MET A C 1
ATOM 1539 O O 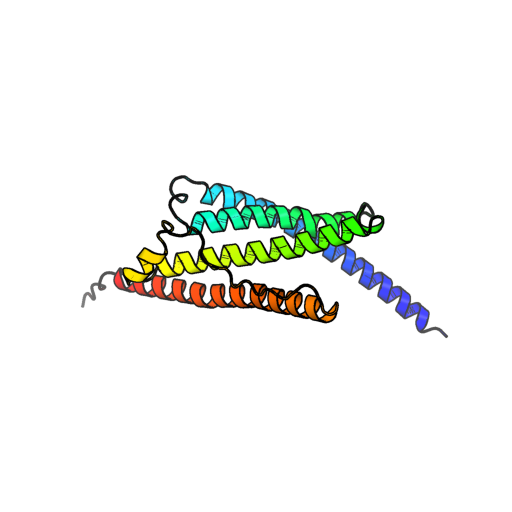. MET A 1 192 ? -33.853 -1.599 20.759 1.00 74.88 192 MET A O 1
ATOM 1543 N N . SER A 1 193 ? -32.818 -1.111 18.825 1.00 73.81 193 SER A N 1
ATOM 1544 C CA . SER A 1 193 ? -33.244 0.288 18.741 1.00 73.81 193 SER A CA 1
ATOM 1545 C C . SER A 1 193 ? -34.484 0.510 17.870 1.00 73.81 193 SER A C 1
ATOM 1547 O O . SER A 1 193 ? -35.011 1.618 17.860 1.00 73.81 193 SER A O 1
ATOM 1549 N N . GLU A 1 194 ? -34.940 -0.501 17.122 1.00 77.69 194 GLU A N 1
ATOM 1550 C CA . GLU A 1 194 ? -36.232 -0.429 16.439 1.00 77.69 194 GLU A CA 1
ATOM 1551 C C . GLU A 1 194 ? -37.345 -0.512 17.495 1.00 77.69 194 GLU A C 1
ATOM 1553 O O . GLU A 1 194 ? -37.412 -1.503 18.229 1.00 77.69 194 GLU A O 1
ATOM 1558 N N . PRO A 1 195 ? -38.193 0.526 17.631 1.00 70.25 195 PRO A N 1
ATOM 1559 C CA . PRO A 1 195 ? -39.311 0.480 18.558 1.00 70.25 195 PRO A CA 1
ATOM 1560 C C . PRO A 1 195 ? -40.250 -0.661 18.143 1.00 70.25 195 PRO A C 1
ATOM 1562 O O . PRO A 1 195 ? -40.423 -0.884 16.940 1.00 70.25 195 PRO A O 1
ATOM 1565 N N . PRO A 1 196 ? -40.854 -1.392 19.099 1.00 69.44 196 PRO A N 1
ATOM 1566 C CA . PRO A 1 196 ? -41.816 -2.437 18.777 1.00 69.44 196 PRO A CA 1
ATOM 1567 C C . PRO A 1 196 ? -42.906 -1.819 17.905 1.00 69.44 196 PRO A C 1
ATOM 1569 O O . PRO A 1 196 ? -43.601 -0.894 18.327 1.00 69.44 196 PRO A O 1
ATOM 1572 N N . GLY A 1 197 ? -42.976 -2.271 16.652 1.00 65.88 197 GLY A N 1
ATOM 1573 C CA . GLY A 1 197 ? -43.952 -1.784 15.695 1.00 65.88 197 GLY A CA 1
ATOM 1574 C C . GLY A 1 197 ? -45.340 -1.909 16.302 1.00 65.88 197 GLY A C 1
ATOM 1575 O O . GLY A 1 197 ? -45.728 -2.988 16.744 1.00 65.88 197 GLY A O 1
ATOM 1576 N N . ASN A 1 198 ? -46.066 -0.792 16.337 1.00 59.75 198 ASN A N 1
ATOM 1577 C CA . ASN A 1 198 ? -47.496 -0.772 16.595 1.00 59.75 198 ASN A CA 1
ATOM 1578 C C . ASN A 1 198 ? -48.176 -1.639 15.523 1.00 59.75 198 ASN A C 1
ATOM 1580 O O . ASN A 1 198 ? -48.521 -1.159 14.444 1.00 59.75 198 ASN A O 1
ATOM 1584 N N . THR A 1 199 ? -48.349 -2.927 15.810 1.00 60.69 199 THR A N 1
ATOM 1585 C CA . THR A 1 199 ? -49.354 -3.774 15.171 1.00 60.69 199 THR A CA 1
ATOM 1586 C C . THR A 1 199 ? -50.713 -3.239 15.600 1.00 60.69 199 THR A C 1
ATOM 1588 O O . THR A 1 199 ? -51.252 -3.624 16.635 1.00 60.69 199 THR A O 1
ATOM 1591 N N . ILE A 1 200 ? -51.218 -2.270 14.838 1.00 62.72 200 ILE A N 1
ATOM 1592 C CA . ILE A 1 200 ? -52.614 -1.851 14.895 1.00 62.72 200 ILE A CA 1
ATOM 1593 C C . ILE A 1 200 ? -53.404 -2.972 14.217 1.00 62.72 200 ILE A C 1
ATOM 1595 O O . ILE A 1 200 ? -53.207 -3.243 13.031 1.00 62.72 200 ILE A O 1
ATOM 1599 N N . HIS A 1 201 ? -54.186 -3.667 15.041 1.00 57.38 201 HIS A N 1
ATOM 1600 C CA . HIS A 1 201 ? -55.241 -4.599 14.653 1.00 57.38 201 HIS A CA 1
ATOM 1601 C C . HIS A 1 201 ? -56.305 -3.926 13.785 1.00 57.38 201 HIS A C 1
ATOM 1603 O O . HIS A 1 201 ? -56.583 -2.728 14.024 1.00 57.38 201 HIS A O 1
#

Organism: NCBI:txid392033

Nearest PDB structures (foldseek):
  6a94-assembly2_B  TM=6.580E-01  e=4.548E-01  Homo sapiens
  6e3y-assembly1_R  TM=5.111E-01  e=1.050E+00  Homo sapiens
  9auc-assembly1_R  TM=5.755E-01  e=2.091E+00  Homo sapiens

Radius of gyration: 23.99 Å; Cα contacts (8 Å, |Δi|>4): 132; chains: 1; bounding box: 81×42×71 Å

pLDDT: mean 74.02, std 15.27, range [37.59, 95.94]

Foldseek 3Di:
DPVVVVVVVVVVVVVVVVLVCLLVVLVVCLVCLLVVLVVLLVVLVPPVNVVAPLSVLSNVLSVLSNQLSCLASVLVNCVSVVNRPCVVPVVSVVVSVVSNLVSVLSSLVSNLVSLQLLLLCLDPDPVSPVVSPPPPPDDDDDDPPPPDDDDDPVVVVVVVVVCSCCSPVVSVVSCVVSVVVSVVSVVVVVVVPPDDDPPDD

Secondary structure (DSSP, 8-state):
--SHHHHHHHHHHHHHHHHHHHHHHHHHHHHHHHHHHHHHHHHHTSTTTTTSHHHHHHHHHHHHHHHHHHHTHHHHHHHHTT--HHHH-HHHHHHHHHHHHHHHHHHHHHHHHHHHHHHHHH-S-HHHHHTT-TT--S----------S-S-HHHHHHHHHHHHHHHHHHHHHHHHHHHHHHHHHHHHHHHHHS-------

Solvent-accessible surface area (backbone atoms only — not comparable to full-atom values): 11144 Å² total; per-residue (Å²): 146,71,65,69,66,58,52,54,55,51,52,54,52,54,50,52,52,50,50,52,53,52,50,55,53,45,51,52,50,49,53,53,49,48,53,52,31,51,50,48,38,62,60,37,66,34,79,90,40,57,81,38,70,38,33,53,28,48,39,52,22,26,55,33,45,48,54,25,44,64,46,36,59,46,48,56,50,35,45,76,68,76,66,41,68,40,81,81,32,72,66,52,39,53,51,39,54,50,49,30,53,51,29,52,44,50,25,44,46,26,50,27,50,25,38,51,44,51,35,32,64,68,45,91,50,70,72,49,42,54,73,66,57,76,85,69,79,68,85,78,79,74,84,78,79,78,75,72,97,80,70,63,78,64,52,56,49,50,51,52,48,51,48,48,50,50,51,50,50,47,30,53,51,49,38,51,55,36,51,51,51,46,53,52,51,53,56,54,52,53,64,72,68,53,71,84,74,84,79,77,129

Mean predicted aligned error: 13.53 Å

Sequence (201 aa):
MNTTIHDDTLIIYLSNIGLFIMRYVLLIMIILGLIGNFFNILVFHQPKLHSNPCSFYLIIAAYVNIVWIMTSPLSRILATFQLDLSENINILCKIRQSLSYTFSSLSMISIAFASVDRFLISSSQVEYRQLSSLHNAHFDKSPSITCTINTTRICGLYNEIARLIVLVFIPSMLILIFGYGTIQHIKKSRRMSEPPGNTIH

InterPro domains:
  IPR000276 G protein-coupled receptor, rhodopsin-like [PR00237] (21-45)
  IPR000276 G protein-coupled receptor, rhodopsin-like [PR00237] (100-122)
  IPR000276 G protein-coupled receptor, rhodopsin-like [PR00237] (161-184)
  IPR017452 GPCR, rhodopsin-like, 7TM [PS50262] (36-133)